Protein AF-A0A1Q9UZP5-F1 (afdb_monomer)

Radius of gyration: 31.63 Å; Cα contacts (8 Å, |Δi|>4): 397; chains: 1; bounding box: 60×49×103 Å

pLDDT: mean 82.29, std 17.16, range [31.02, 98.25]

Foldseek 3Di:
DDDPPDPPPPLFQDVLLLVLLVVCVVVLQVLLLVLLVQLCVVFVVCVVVDDSNRSSVLCSVVLNQLSVLLRGLHLDDLVSLLVSLLVCLVVVPDLVSVLVSLVSNLVSSLVSSVVSLPDDPVSVVSVVVSVVSSVVNSVNSSVSSNVSNVVNVVVVVVVLVVLLQLLVCCLQQVDNPDPDDVVSSCVSLVHDQWAKKKKKKWFQDDPDSPVVQVVVCVVCVVVVKHKHWDGDPGIIMMMTGADPVRDPVNVLVVCLVRDDWFMFMFDIDTGSSCNNVSSVRRVVQRVPAPTVRRGDDPDDDDDDDDD

Structure (mmCIF, N/CA/C/O backbone):
data_AF-A0A1Q9UZP5-F1
#
_entry.id   AF-A0A1Q9UZP5-F1
#
loop_
_atom_site.group_PDB
_atom_site.id
_atom_site.type_symbol
_atom_site.label_atom_id
_atom_site.label_alt_id
_atom_site.label_comp_id
_atom_site.label_asym_id
_atom_site.label_entity_id
_atom_site.label_seq_id
_atom_site.pdbx_PDB_ins_code
_atom_site.Cartn_x
_atom_site.Cartn_y
_atom_site.Cartn_z
_atom_site.occupancy
_atom_site.B_iso_or_equiv
_atom_site.auth_seq_id
_atom_site.auth_comp_id
_atom_site.auth_asym_id
_atom_site.auth_atom_id
_atom_site.pdbx_PDB_model_num
ATOM 1 N N . MET A 1 1 ? -17.561 32.773 58.945 1.00 41.97 1 MET A N 1
ATOM 2 C CA . MET A 1 1 ? -18.271 32.192 57.787 1.00 41.97 1 MET A CA 1
ATOM 3 C C . MET A 1 1 ? -17.357 32.300 56.589 1.00 41.97 1 MET A C 1
ATOM 5 O O . MET A 1 1 ? -17.021 33.419 56.242 1.00 41.97 1 MET A O 1
ATOM 9 N N . SER A 1 2 ? -16.892 31.154 56.093 1.00 36.41 2 SER A N 1
ATOM 10 C CA . SER A 1 2 ? -16.523 30.863 54.698 1.00 36.41 2 SER A CA 1
ATOM 11 C C . SER A 1 2 ? -15.815 29.510 54.712 1.00 36.41 2 SER A C 1
ATOM 13 O O . SER A 1 2 ? -14.613 29.422 54.941 1.00 36.41 2 SER A O 1
ATOM 15 N N . GLN A 1 3 ? -16.608 28.443 54.582 1.00 36.53 3 GLN A N 1
ATOM 16 C CA . GLN A 1 3 ? -16.101 27.115 54.258 1.00 36.53 3 GLN A CA 1
ATOM 17 C C . GLN A 1 3 ? -15.690 27.144 52.786 1.00 36.53 3 GLN A C 1
ATOM 19 O O . GLN A 1 3 ? -16.539 27.242 51.904 1.00 36.53 3 GLN A O 1
ATOM 24 N N . GLN A 1 4 ? -14.386 27.089 52.532 1.00 34.62 4 GLN A N 1
ATOM 25 C CA . GLN A 1 4 ? -13.851 26.744 51.224 1.00 34.62 4 GLN A CA 1
ATOM 26 C C . GLN A 1 4 ? -13.836 25.212 51.160 1.00 34.62 4 GLN A C 1
ATOM 28 O O . GLN A 1 4 ? -12.883 24.568 51.594 1.00 34.62 4 GLN A O 1
ATOM 33 N N . THR A 1 5 ? -14.939 24.617 50.712 1.00 38.00 5 THR A N 1
ATOM 34 C CA . THR A 1 5 ? -15.012 23.179 50.447 1.00 38.00 5 THR A CA 1
ATOM 35 C C . THR A 1 5 ? -14.073 22.877 49.286 1.00 38.00 5 THR A C 1
ATOM 37 O O . THR A 1 5 ? -14.264 23.371 48.175 1.00 38.00 5 THR A O 1
ATOM 40 N N . ALA A 1 6 ? -13.019 22.115 49.567 1.00 38.69 6 ALA A N 1
ATOM 41 C CA . ALA A 1 6 ? -12.107 21.591 48.569 1.00 38.69 6 ALA A CA 1
ATOM 42 C C . ALA A 1 6 ? -12.901 20.744 47.567 1.00 38.69 6 ALA A C 1
ATOM 44 O O . ALA A 1 6 ? -13.398 19.671 47.898 1.00 38.69 6 ALA A O 1
ATOM 45 N N . MET A 1 7 ? -13.033 21.245 46.342 1.00 34.94 7 MET A N 1
ATOM 46 C CA . MET A 1 7 ? -13.520 20.472 45.210 1.00 34.94 7 MET A CA 1
ATOM 47 C C . MET A 1 7 ? -12.329 19.656 44.702 1.00 34.94 7 MET A C 1
ATOM 49 O O . MET A 1 7 ? -11.590 20.081 43.817 1.00 34.94 7 MET A O 1
ATOM 53 N N . THR A 1 8 ? -12.071 18.525 45.355 1.00 34.09 8 THR A N 1
ATOM 54 C CA . THR A 1 8 ? -11.171 17.494 44.840 1.00 34.09 8 THR A CA 1
ATOM 55 C C . THR A 1 8 ? -11.784 16.956 43.556 1.00 34.09 8 THR A C 1
ATOM 57 O O . THR A 1 8 ? -12.739 16.187 43.594 1.00 34.09 8 THR A O 1
ATOM 60 N N . THR A 1 9 ? -11.273 17.403 42.412 1.00 39.34 9 THR A N 1
ATOM 61 C CA . THR A 1 9 ? -11.478 16.747 41.121 1.00 39.34 9 THR A CA 1
ATOM 62 C C . THR A 1 9 ? -11.028 15.294 41.248 1.00 39.34 9 THR A C 1
ATOM 64 O O . THR A 1 9 ? -9.832 15.027 41.344 1.00 39.34 9 THR A O 1
ATOM 67 N N . GLU A 1 10 ? -11.979 14.361 41.287 1.00 44.62 10 GLU A N 1
ATOM 68 C CA . GLU A 1 10 ? -11.722 12.946 41.026 1.00 44.62 10 GLU A CA 1
ATOM 69 C C . GLU A 1 10 ? -11.271 12.821 39.567 1.00 44.62 10 GLU A C 1
ATOM 71 O O . GLU A 1 10 ? -12.067 12.884 38.636 1.00 44.62 10 GLU A O 1
ATOM 76 N N . THR A 1 11 ? -9.963 12.711 39.354 1.00 55.50 11 THR A N 1
ATOM 77 C CA . THR A 1 11 ? -9.331 12.662 38.024 1.00 55.50 11 THR A CA 1
ATOM 78 C C . THR A 1 11 ? -9.420 11.275 37.357 1.00 55.50 11 THR A C 1
ATOM 80 O O . THR A 1 11 ? -8.731 11.020 36.370 1.00 55.50 11 THR A O 1
ATOM 83 N N . GLY A 1 12 ? -10.228 10.356 37.893 1.00 67.19 12 GLY A N 1
ATOM 84 C CA . GLY A 1 12 ? -10.350 8.970 37.430 1.00 67.19 12 GLY A CA 1
ATOM 85 C C . GLY A 1 12 ? -11.652 8.699 36.675 1.00 67.19 12 GLY A C 1
ATOM 86 O O . GLY A 1 12 ? -12.656 9.374 36.890 1.00 67.19 12 GLY A O 1
ATOM 87 N N . THR A 1 13 ? -11.642 7.695 35.795 1.00 80.62 13 THR A N 1
ATOM 88 C CA . THR A 1 13 ? -12.873 7.149 35.206 1.00 80.62 13 THR A CA 1
ATOM 89 C C . THR A 1 13 ? -13.768 6.596 36.317 1.00 80.62 13 THR A C 1
ATOM 91 O O . THR A 1 13 ? -13.282 5.902 37.210 1.00 80.62 13 THR A O 1
ATOM 94 N N . ASP A 1 14 ? -15.071 6.892 36.270 1.00 85.94 14 ASP A N 1
ATOM 95 C CA . ASP A 1 14 ? -16.050 6.384 37.241 1.00 85.94 14 ASP A CA 1
ATOM 96 C C . ASP A 1 14 ? -15.964 4.851 37.345 1.00 85.94 14 ASP A C 1
ATOM 98 O O . ASP A 1 14 ? -15.942 4.151 36.327 1.00 85.94 14 ASP A O 1
ATOM 102 N N . ALA A 1 15 ? -15.941 4.322 38.571 1.00 87.75 15 ALA A N 1
ATOM 103 C CA . ALA A 1 15 ? -15.774 2.892 38.837 1.00 87.75 15 ALA A CA 1
ATOM 104 C C . ALA A 1 15 ? -16.800 2.007 38.104 1.00 87.75 15 ALA A C 1
ATOM 106 O O . ALA A 1 15 ? -16.506 0.864 37.764 1.00 87.75 15 ALA A O 1
ATOM 107 N N . ARG A 1 16 ? -17.995 2.531 37.811 1.00 87.06 16 ARG A N 1
ATOM 108 C CA . ARG A 1 16 ? -19.045 1.804 37.081 1.00 87.06 16 ARG A CA 1
ATOM 109 C C . ARG A 1 16 ? -18.730 1.699 35.590 1.00 87.06 16 ARG A C 1
ATOM 111 O O . ARG A 1 16 ? -19.009 0.671 34.983 1.00 87.06 16 ARG A O 1
ATOM 118 N N . VAL A 1 17 ? -18.098 2.723 35.013 1.00 87.88 17 VAL A N 1
ATOM 119 C CA . VAL A 1 17 ? -17.592 2.688 33.630 1.00 87.88 17 VAL A CA 1
ATOM 120 C C . VAL A 1 17 ? -16.393 1.742 33.530 1.00 87.88 17 VAL A C 1
ATOM 122 O O . VAL A 1 17 ? -16.291 0.991 32.561 1.00 87.88 17 VAL A O 1
ATOM 125 N N . VAL A 1 18 ? -15.524 1.721 34.548 1.00 91.19 18 VAL A N 1
ATOM 126 C CA . VAL A 1 18 ? -14.428 0.742 34.646 1.00 91.19 18 VAL A CA 1
ATOM 127 C C . VAL A 1 18 ? -14.980 -0.684 34.678 1.00 91.19 18 VAL A C 1
ATOM 129 O O . VAL A 1 18 ? -14.600 -1.486 33.830 1.00 91.19 18 VAL A O 1
ATOM 132 N N . ALA A 1 19 ? -15.947 -0.969 35.555 1.00 91.81 19 ALA A N 1
ATOM 133 C CA . ALA A 1 19 ? -16.583 -2.284 35.645 1.00 91.81 19 ALA A CA 1
ATOM 134 C C . ALA A 1 19 ? -17.262 -2.708 34.328 1.00 91.81 19 ALA A C 1
ATOM 136 O O . ALA A 1 19 ? -17.187 -3.870 33.933 1.00 91.81 19 ALA A O 1
ATOM 137 N N . ALA A 1 20 ? -17.885 -1.769 33.603 1.00 92.25 20 ALA A N 1
ATOM 138 C CA . ALA A 1 20 ? -18.447 -2.044 32.281 1.00 92.25 20 ALA A CA 1
ATOM 139 C C . ALA A 1 20 ? -17.363 -2.420 31.254 1.00 92.25 20 ALA A C 1
ATOM 141 O O . ALA A 1 20 ? -17.565 -3.333 30.454 1.00 92.25 20 ALA A O 1
ATOM 142 N N . CYS A 1 21 ? -16.206 -1.752 31.279 1.00 93.19 21 CYS A N 1
ATOM 143 C CA . CYS A 1 21 ? -15.075 -2.095 30.416 1.00 93.19 21 CYS A CA 1
ATOM 144 C C . CYS A 1 21 ? -14.477 -3.463 30.771 1.00 93.19 21 CYS A C 1
ATOM 146 O O . CYS A 1 21 ? -14.179 -4.240 29.867 1.00 93.19 21 CYS A O 1
ATOM 148 N N . GLU A 1 22 ? -14.327 -3.768 32.061 1.00 95.50 22 GLU A N 1
ATOM 149 C CA . GLU A 1 22 ? -13.845 -5.066 32.552 1.00 95.50 22 GLU A CA 1
ATOM 150 C C . GLU A 1 22 ? -14.780 -6.202 32.128 1.00 95.50 22 GLU A C 1
ATOM 152 O O . GLU A 1 22 ? -14.322 -7.177 31.539 1.00 95.50 22 GLU A O 1
ATOM 157 N N . ALA A 1 23 ? -16.097 -6.023 32.265 1.00 95.50 23 ALA A N 1
ATOM 158 C CA . ALA A 1 23 ? -17.078 -7.001 31.797 1.00 95.50 23 ALA A CA 1
ATOM 159 C C . ALA A 1 23 ? -16.992 -7.265 30.279 1.00 95.50 23 ALA A C 1
ATOM 161 O O . ALA A 1 23 ? -17.265 -8.374 29.823 1.00 95.50 23 ALA A O 1
ATOM 162 N N . LEU A 1 24 ? -16.614 -6.265 29.473 1.00 95.88 24 LEU A N 1
ATOM 163 C CA . LEU A 1 24 ? -16.377 -6.450 28.035 1.00 95.88 24 LEU A CA 1
ATOM 164 C C . LEU A 1 24 ? -15.035 -7.099 27.711 1.00 95.88 24 LEU A C 1
ATOM 166 O O . LEU A 1 24 ? -14.925 -7.773 26.688 1.00 95.88 24 LEU A O 1
ATOM 170 N N . LEU A 1 25 ? -14.023 -6.895 28.551 1.00 96.69 25 LEU A N 1
ATOM 171 C CA . LEU A 1 25 ? -12.753 -7.608 28.444 1.00 96.69 25 LEU A CA 1
ATOM 172 C C . LEU A 1 25 ? -12.923 -9.092 28.797 1.00 96.69 25 LEU A C 1
ATOM 174 O O . LEU A 1 25 ? -12.317 -9.932 28.133 1.00 96.69 25 LEU A O 1
ATOM 178 N N . ASP A 1 26 ? -13.780 -9.414 29.766 1.00 97.44 26 ASP A N 1
ATOM 179 C CA . ASP A 1 26 ? -14.108 -10.796 30.136 1.00 97.44 26 ASP A CA 1
ATOM 180 C C . ASP A 1 26 ? -14.900 -11.525 29.033 1.00 97.44 26 ASP A C 1
ATOM 182 O O . ASP A 1 26 ? -14.725 -12.724 28.826 1.00 97.44 26 ASP A O 1
ATOM 186 N N . ASP A 1 27 ? -15.723 -10.797 28.271 1.00 96.75 27 ASP A N 1
ATOM 187 C CA . ASP A 1 27 ? -16.551 -11.313 27.167 1.00 96.75 27 ASP A CA 1
ATOM 188 C C . ASP A 1 27 ? -15.986 -10.957 25.771 1.00 96.75 27 ASP A C 1
ATOM 190 O O . ASP A 1 27 ? -16.699 -10.791 24.772 1.00 96.75 27 ASP A O 1
ATOM 194 N N . LEU A 1 28 ? -14.661 -10.802 25.689 1.00 97.00 28 LEU A N 1
ATOM 195 C CA . LEU A 1 28 ? -13.978 -10.278 24.506 1.00 97.00 28 LEU A CA 1
ATOM 196 C C . LEU A 1 28 ? -14.139 -11.165 23.263 1.00 97.00 28 LEU A C 1
ATOM 198 O O . LEU A 1 28 ? -14.185 -10.652 22.141 1.00 97.00 28 LEU A O 1
ATOM 202 N N . ASP A 1 29 ? -14.217 -12.485 23.439 1.00 97.06 29 ASP A N 1
ATOM 203 C CA . ASP A 1 29 ? -14.392 -13.436 22.336 1.00 97.06 29 ASP A CA 1
ATOM 204 C C . ASP A 1 29 ? -15.710 -13.195 21.604 1.00 97.06 29 ASP A C 1
ATOM 206 O O . ASP A 1 29 ? -15.720 -13.032 20.381 1.00 97.06 29 ASP A O 1
ATOM 210 N N . ARG A 1 30 ? -16.816 -13.093 22.351 1.00 96.69 30 ARG A N 1
ATOM 211 C CA . ARG A 1 30 ? -18.124 -12.786 21.774 1.00 96.69 30 ARG A CA 1
ATOM 212 C C . ARG A 1 30 ? -18.122 -11.396 21.147 1.00 96.69 30 ARG A C 1
ATOM 214 O O . ARG A 1 30 ? -18.543 -11.248 20.002 1.00 96.69 30 ARG A O 1
ATOM 221 N N . LEU A 1 31 ? -17.611 -10.392 21.865 1.00 97.00 31 LEU A N 1
ATOM 222 C CA . LEU A 1 31 ? -17.579 -9.007 21.392 1.00 97.00 31 LEU A CA 1
ATOM 223 C C . LEU A 1 31 ? -16.842 -8.875 20.053 1.00 97.00 31 LEU A C 1
ATOM 225 O O . LEU A 1 31 ? -17.366 -8.298 19.101 1.00 97.00 31 LEU A O 1
ATOM 229 N N . THR A 1 32 ? -15.629 -9.418 19.963 1.00 97.69 32 THR A N 1
ATOM 230 C CA . THR A 1 32 ? -14.810 -9.326 18.746 1.00 97.69 32 THR A CA 1
ATOM 231 C C . THR A 1 32 ? -15.407 -10.110 17.584 1.00 97.69 32 THR A C 1
ATOM 233 O O . THR A 1 32 ? -15.331 -9.643 16.447 1.00 97.69 32 THR A O 1
ATOM 236 N N . LEU A 1 33 ? -16.052 -11.247 17.846 1.00 97.88 33 LEU A N 1
ATOM 237 C CA . LEU A 1 33 ? -16.751 -12.013 16.819 1.00 97.88 33 LEU A CA 1
ATOM 238 C C . LEU A 1 33 ? -17.973 -11.262 16.272 1.00 97.88 33 LEU A C 1
ATOM 240 O O . LEU A 1 33 ? -18.149 -11.181 15.056 1.00 97.88 33 LEU A O 1
ATOM 244 N N . ASP A 1 34 ? -18.778 -10.657 17.145 1.00 96.69 34 ASP A N 1
ATOM 245 C CA . ASP A 1 34 ? -19.938 -9.854 16.744 1.00 96.69 34 ASP A CA 1
ATOM 246 C C . ASP A 1 34 ? -19.507 -8.607 15.954 1.00 96.69 34 ASP A C 1
ATOM 248 O O . ASP A 1 34 ? -20.094 -8.279 14.922 1.00 96.69 34 ASP A O 1
ATOM 252 N N . MET A 1 35 ? -18.435 -7.937 16.388 1.00 96.88 35 MET A N 1
ATOM 253 C CA . MET A 1 35 ? -17.843 -6.814 15.654 1.00 96.88 35 MET A CA 1
ATOM 254 C C . MET A 1 35 ? -17.314 -7.237 14.279 1.00 96.88 35 MET A C 1
ATOM 256 O O . MET A 1 35 ? -17.500 -6.513 13.303 1.00 96.88 35 MET A O 1
ATOM 260 N N . ALA A 1 36 ? -16.663 -8.399 14.181 1.00 96.88 36 ALA A N 1
ATOM 261 C CA . ALA A 1 36 ? -16.147 -8.915 12.918 1.00 96.88 36 ALA A CA 1
ATOM 262 C C . ALA A 1 36 ? -17.270 -9.218 11.917 1.00 96.88 36 ALA A C 1
ATOM 264 O O . ALA A 1 36 ? -17.153 -8.851 10.747 1.00 96.88 36 ALA A O 1
ATOM 265 N N . ARG A 1 37 ? -18.371 -9.826 12.375 1.00 96.19 37 ARG A N 1
ATOM 266 C CA . ARG A 1 37 ? -19.559 -10.073 11.544 1.00 96.19 37 ARG A CA 1
ATOM 267 C C . ARG A 1 37 ? -20.137 -8.776 10.998 1.00 96.19 37 ARG A C 1
ATOM 269 O O . ARG A 1 37 ? -20.265 -8.652 9.785 1.00 96.19 37 ARG A O 1
ATOM 276 N N . GLN A 1 38 ? -20.354 -7.788 11.866 1.00 95.00 38 GLN A N 1
ATOM 277 C CA . GLN A 1 38 ? -20.852 -6.473 11.458 1.00 95.00 38 GLN A CA 1
ATOM 278 C C . GLN A 1 38 ? -19.940 -5.822 10.407 1.00 95.00 38 GLN A C 1
ATOM 280 O O . GLN A 1 38 ? -20.407 -5.350 9.376 1.00 95.00 38 GLN A O 1
ATOM 285 N N . ILE A 1 39 ? -18.620 -5.845 10.621 1.00 95.00 39 ILE A N 1
ATOM 286 C CA . ILE A 1 39 ? -17.664 -5.292 9.651 1.00 95.00 39 ILE A CA 1
ATOM 287 C C . ILE A 1 39 ? -17.749 -6.024 8.301 1.00 95.00 39 ILE A C 1
ATOM 289 O O . ILE A 1 39 ? -17.669 -5.375 7.265 1.00 95.00 39 ILE A O 1
ATOM 293 N N . ARG A 1 40 ? -17.913 -7.354 8.272 1.00 95.19 40 ARG A N 1
ATOM 294 C CA . ARG A 1 40 ? -18.045 -8.129 7.017 1.00 95.19 40 ARG A CA 1
ATOM 295 C C . ARG A 1 40 ? -19.399 -7.941 6.329 1.00 95.19 40 ARG A C 1
ATOM 297 O O . ARG A 1 40 ? -19.514 -8.146 5.115 1.00 95.19 40 ARG A O 1
ATOM 304 N N . GLU A 1 41 ? -20.435 -7.607 7.084 1.00 93.62 41 GLU A N 1
ATOM 305 C CA . GLU A 1 41 ? -21.738 -7.225 6.542 1.00 93.62 41 GLU A CA 1
ATOM 306 C C . GLU A 1 41 ? -21.641 -5.869 5.838 1.00 93.62 41 GLU A C 1
ATOM 308 O O . GLU A 1 41 ? -22.027 -5.773 4.671 1.00 93.62 41 GLU A O 1
ATOM 313 N N . ASP A 1 42 ? -21.017 -4.887 6.488 1.00 91.44 42 ASP A N 1
ATOM 314 C CA . ASP A 1 42 ? -20.910 -3.515 5.983 1.00 91.44 42 ASP A CA 1
ATOM 315 C C . ASP A 1 42 ? -19.826 -3.346 4.898 1.00 91.44 42 ASP A C 1
ATOM 317 O O . ASP A 1 42 ? -19.973 -2.523 3.995 1.00 91.44 42 ASP A O 1
ATOM 321 N N . GLU A 1 43 ? -18.756 -4.150 4.929 1.00 90.81 43 GLU A N 1
ATOM 322 C CA . GLU A 1 43 ? -17.613 -4.046 4.014 1.00 90.81 43 GLU A CA 1
ATOM 323 C C . GLU A 1 43 ? -17.361 -5.363 3.260 1.00 90.81 43 GLU A C 1
ATOM 325 O O . GLU A 1 43 ? -16.760 -6.315 3.777 1.00 90.81 43 GLU A O 1
ATOM 330 N N . SER A 1 44 ? -17.779 -5.409 1.989 1.00 88.06 44 SER A N 1
ATOM 331 C CA . SER A 1 44 ? -17.680 -6.610 1.149 1.00 88.06 44 SER A CA 1
ATOM 332 C C . SER A 1 44 ? -16.245 -7.096 0.958 1.00 88.06 44 SER A C 1
ATOM 334 O O . SER A 1 44 ? -16.033 -8.303 0.861 1.00 88.06 44 SER A O 1
ATOM 336 N N . TYR A 1 45 ? -15.254 -6.196 0.979 1.00 91.94 45 TYR A N 1
ATOM 337 C CA . TYR A 1 45 ? -13.844 -6.579 0.883 1.00 91.94 45 TYR A CA 1
ATOM 338 C C . TYR A 1 45 ? -13.454 -7.585 1.976 1.00 91.94 45 TYR A C 1
ATOM 340 O O . TYR A 1 45 ? -12.825 -8.606 1.702 1.00 91.94 45 TYR A O 1
ATOM 348 N N . TYR A 1 46 ? -13.859 -7.343 3.228 1.00 89.38 46 TYR A N 1
ATOM 349 C CA . TYR A 1 46 ? -13.534 -8.247 4.334 1.00 89.38 46 TYR A CA 1
ATOM 350 C C . TYR A 1 46 ? -14.314 -9.559 4.278 1.00 89.38 46 TYR A C 1
ATOM 352 O O . TYR A 1 46 ? -13.834 -10.564 4.801 1.00 89.38 46 TYR A O 1
ATOM 360 N N . ARG A 1 47 ? -15.481 -9.580 3.625 1.00 89.31 47 ARG A N 1
ATOM 361 C CA . ARG A 1 47 ? -16.268 -10.802 3.429 1.00 89.31 47 ARG A CA 1
ATOM 362 C C . ARG A 1 47 ? -15.518 -11.837 2.598 1.00 89.31 47 ARG A C 1
ATOM 364 O O . ARG A 1 47 ? -15.569 -13.018 2.939 1.00 89.31 47 ARG A O 1
ATOM 371 N N . GLU A 1 48 ? -14.834 -11.378 1.553 1.00 88.75 48 GLU A N 1
ATOM 372 C CA . GLU A 1 48 ? -14.045 -12.202 0.631 1.00 88.75 48 GLU A CA 1
ATOM 373 C C . GLU A 1 48 ? -12.628 -12.470 1.156 1.00 88.75 48 GLU A C 1
ATOM 375 O O . GLU A 1 48 ? -12.068 -13.538 0.920 1.00 88.75 48 GLU A O 1
ATOM 380 N N . TYR A 1 49 ? -12.054 -11.512 1.888 1.00 89.31 49 TYR A N 1
ATOM 381 C CA . TYR A 1 49 ? -10.659 -11.559 2.320 1.00 89.31 49 TYR A CA 1
ATOM 382 C C . TYR A 1 49 ? -10.421 -12.370 3.606 1.00 89.31 49 TYR A C 1
ATOM 384 O O . TYR A 1 49 ? -9.347 -12.948 3.776 1.00 89.31 49 TYR A O 1
ATOM 392 N N . MET A 1 50 ? -11.383 -12.398 4.537 1.00 93.00 50 MET A N 1
ATOM 393 C CA . MET A 1 50 ? -11.228 -13.032 5.853 1.00 93.00 50 MET A CA 1
ATOM 394 C C . MET A 1 50 ? -12.511 -13.729 6.319 1.00 93.00 50 MET A C 1
ATOM 396 O O . MET A 1 50 ? -13.627 -13.270 6.074 1.00 93.00 50 MET A O 1
ATOM 400 N N . THR A 1 51 ? -12.347 -14.824 7.061 1.00 96.12 51 THR A N 1
ATOM 401 C CA . THR A 1 51 ? -13.428 -15.419 7.866 1.00 96.12 51 THR A CA 1
ATOM 402 C C . THR A 1 51 ? -13.766 -14.535 9.073 1.00 96.12 51 THR A C 1
ATOM 404 O O . THR A 1 51 ? -12.948 -13.708 9.485 1.00 96.12 51 THR A O 1
ATOM 407 N N . ASP A 1 52 ? -14.943 -14.741 9.680 1.00 96.38 52 ASP A N 1
ATOM 408 C CA . ASP A 1 52 ? -15.339 -14.060 10.927 1.00 96.38 52 ASP A CA 1
ATOM 409 C C . ASP A 1 52 ? -14.254 -14.175 12.001 1.00 96.38 52 ASP A C 1
ATOM 411 O O . ASP A 1 52 ? -13.839 -13.171 12.575 1.00 96.38 52 ASP A O 1
ATOM 415 N N . GLN A 1 53 ? -13.747 -15.392 12.223 1.00 97.19 53 GLN A N 1
ATOM 416 C CA . GLN A 1 53 ? -12.758 -15.661 13.263 1.00 97.19 53 GLN A CA 1
ATOM 417 C C . GLN A 1 53 ? -11.425 -14.958 12.983 1.00 97.19 53 GLN A C 1
ATOM 419 O O . GLN A 1 53 ? -10.864 -14.322 13.870 1.00 97.19 53 GLN A O 1
ATOM 424 N N . GLN A 1 54 ? -10.940 -15.004 11.738 1.00 96.31 54 GLN A N 1
ATOM 425 C CA . GLN A 1 54 ? -9.695 -14.324 11.361 1.00 96.31 54 GLN A CA 1
ATOM 426 C C . GLN A 1 54 ? -9.789 -12.808 11.552 1.00 96.31 54 GLN A C 1
ATOM 428 O O . GLN A 1 54 ? -8.825 -12.174 11.989 1.00 96.31 54 GLN A O 1
ATOM 433 N N . LEU A 1 55 ? -10.939 -12.213 11.223 1.00 95.56 55 LEU A N 1
ATOM 434 C CA . LEU A 1 55 ? -11.144 -10.789 11.440 1.00 95.56 55 LEU A CA 1
ATOM 435 C C . LEU A 1 55 ? -11.285 -10.469 12.934 1.00 95.56 55 LEU A C 1
ATOM 437 O O . LEU A 1 55 ? -10.672 -9.501 13.381 1.00 95.56 55 LEU A O 1
ATOM 441 N N . ALA A 1 56 ? -12.000 -11.295 13.705 1.00 97.12 56 ALA A N 1
ATOM 442 C CA . ALA A 1 56 ? -12.126 -11.162 15.157 1.00 97.12 56 ALA A CA 1
ATOM 443 C C . ALA A 1 56 ? -10.748 -11.164 15.840 1.00 97.12 56 ALA A C 1
ATOM 445 O O . ALA A 1 56 ? -10.405 -10.223 16.559 1.00 97.12 56 ALA A O 1
ATOM 446 N N . ASP A 1 57 ? -9.902 -12.145 15.518 1.00 96.12 57 ASP A N 1
ATOM 447 C CA . ASP A 1 57 ? -8.532 -12.241 16.031 1.00 96.12 57 ASP A CA 1
ATOM 448 C C . ASP A 1 57 ? -7.685 -11.028 15.619 1.00 96.12 57 ASP A C 1
ATOM 450 O O . ASP A 1 57 ? -6.871 -10.523 16.397 1.00 96.12 57 ASP A O 1
ATOM 454 N N . SER A 1 58 ? -7.911 -10.507 14.410 1.00 94.31 58 SER A N 1
ATOM 455 C CA . SER A 1 58 ? -7.212 -9.328 13.903 1.00 94.31 58 SER A CA 1
ATOM 456 C C . SER A 1 58 ? -7.622 -8.026 14.602 1.00 94.31 58 SER A C 1
ATOM 458 O O . SER A 1 58 ? -6.775 -7.139 14.739 1.00 94.31 58 SER A O 1
ATOM 460 N N . ILE A 1 59 ? -8.888 -7.860 15.003 1.00 94.62 59 ILE A N 1
ATOM 461 C CA . ILE A 1 59 ? -9.370 -6.631 15.659 1.00 94.62 59 ILE A CA 1
ATOM 462 C C . ILE A 1 59 ? -9.231 -6.683 17.180 1.00 94.62 59 ILE A C 1
ATOM 464 O O . ILE A 1 59 ? -9.110 -5.627 17.802 1.00 94.62 59 ILE A O 1
ATOM 468 N N . ARG A 1 60 ? -9.176 -7.882 17.773 1.00 96.38 60 ARG A N 1
ATOM 469 C CA . ARG A 1 60 ? -9.078 -8.112 19.220 1.00 96.38 60 ARG A CA 1
ATOM 470 C C . ARG A 1 60 ? -8.055 -7.213 19.926 1.00 96.38 60 ARG A C 1
ATOM 472 O O . ARG A 1 60 ? -8.437 -6.570 20.902 1.00 96.38 60 ARG A O 1
ATOM 479 N N . PRO A 1 61 ? -6.802 -7.058 19.450 1.00 94.69 61 PRO A N 1
ATOM 480 C CA . PRO A 1 61 ? -5.846 -6.175 20.115 1.00 94.69 61 PRO A CA 1
ATOM 481 C C . PRO A 1 61 ? -6.282 -4.702 20.141 1.00 94.69 61 PRO A C 1
ATOM 483 O O . PRO A 1 61 ? -5.963 -3.988 21.088 1.00 94.69 61 PRO A O 1
ATOM 486 N N . ASN A 1 62 ? -6.983 -4.231 19.102 1.00 92.38 62 ASN A N 1
ATOM 487 C CA . ASN A 1 62 ? -7.476 -2.853 19.039 1.00 92.38 62 ASN A CA 1
ATOM 488 C C . ASN A 1 62 ? -8.646 -2.645 20.009 1.00 92.38 62 ASN A C 1
ATOM 490 O O . ASN A 1 62 ? -8.706 -1.604 20.654 1.00 92.38 62 ASN A O 1
ATOM 494 N N . VAL A 1 63 ? -9.527 -3.643 20.157 1.00 94.12 63 VAL A N 1
ATOM 495 C CA . VAL A 1 63 ? -10.632 -3.607 21.130 1.00 94.12 63 VAL A CA 1
ATOM 496 C C . VAL A 1 63 ? -10.094 -3.564 22.561 1.00 94.12 63 VAL A C 1
ATOM 498 O O . VAL A 1 63 ? -10.486 -2.683 23.322 1.00 94.12 63 VAL A O 1
ATOM 501 N N . ILE A 1 64 ? -9.126 -4.430 22.894 1.00 93.81 64 ILE A N 1
ATOM 502 C CA . ILE A 1 64 ? -8.436 -4.410 24.198 1.00 93.81 64 ILE A CA 1
ATOM 503 C C . ILE A 1 64 ? -7.841 -3.025 24.462 1.00 93.81 64 ILE A C 1
ATOM 505 O O . ILE A 1 64 ? -8.091 -2.433 25.508 1.00 93.81 64 ILE A O 1
ATOM 509 N N . SER A 1 65 ? -7.083 -2.490 23.498 1.00 90.31 65 SER A N 1
ATOM 510 C CA . SER A 1 65 ? -6.453 -1.177 23.642 1.00 90.31 65 SER A CA 1
ATOM 511 C C . SER A 1 65 ? -7.482 -0.060 23.836 1.00 90.31 65 SER A C 1
ATOM 513 O O . SER A 1 65 ? -7.241 0.837 24.636 1.00 90.31 65 SER A O 1
ATOM 515 N N . GLY A 1 66 ? -8.616 -0.106 23.130 1.00 88.44 66 GLY A N 1
ATOM 516 C CA . GLY A 1 66 ? -9.693 0.873 23.275 1.00 88.44 66 GLY A CA 1
ATOM 517 C C . GLY A 1 66 ? -10.316 0.854 24.671 1.00 88.44 66 GLY A C 1
ATOM 518 O O . GLY A 1 66 ? -10.425 1.903 25.299 1.00 88.44 66 GLY A O 1
ATOM 519 N N . LEU A 1 67 ? -10.658 -0.333 25.182 1.00 90.94 67 LEU A N 1
ATOM 520 C CA . LEU A 1 67 ? -11.231 -0.503 26.524 1.00 90.94 67 LEU A CA 1
ATOM 521 C C . LEU A 1 67 ? -10.243 -0.095 27.628 1.00 90.94 67 LEU A C 1
ATOM 523 O O . LEU A 1 67 ? -10.616 0.604 28.567 1.00 90.94 67 LEU A O 1
ATOM 527 N N . GLN A 1 68 ? -8.963 -0.446 27.488 1.00 89.88 68 GLN A N 1
ATOM 528 C CA . GLN A 1 68 ? -7.919 -0.049 28.440 1.00 89.88 68 GLN A CA 1
ATOM 529 C C . GLN A 1 68 ? -7.722 1.471 28.503 1.00 89.88 68 GLN A C 1
ATOM 531 O O . GLN A 1 68 ? -7.536 2.008 29.592 1.00 89.88 68 GLN A O 1
ATOM 536 N N . ASN A 1 69 ? -7.818 2.176 27.372 1.00 85.81 69 ASN A N 1
ATOM 537 C CA . ASN A 1 69 ? -7.719 3.639 27.348 1.00 85.81 69 ASN A CA 1
ATOM 538 C C . ASN A 1 69 ? -8.875 4.310 28.109 1.00 85.81 69 ASN A C 1
ATOM 540 O O . ASN A 1 69 ? -8.667 5.342 28.744 1.00 85.81 69 ASN A O 1
ATOM 544 N N . VAL A 1 70 ? -10.076 3.716 28.086 1.00 85.19 70 VAL A N 1
ATOM 545 C CA . VAL A 1 70 ? -11.213 4.188 28.895 1.00 85.19 70 VAL A CA 1
ATOM 546 C C . VAL A 1 70 ? -10.945 3.967 30.380 1.00 85.19 70 VAL A C 1
ATOM 548 O O . VAL A 1 70 ? -11.113 4.893 31.170 1.00 85.19 70 VAL A O 1
ATOM 551 N N . ILE A 1 71 ? -10.487 2.772 30.763 1.00 88.81 71 ILE A N 1
ATOM 552 C CA . ILE A 1 71 ? -10.176 2.438 32.162 1.00 88.81 71 ILE A CA 1
ATOM 553 C C . ILE A 1 71 ? -9.114 3.390 32.730 1.00 88.81 71 ILE A C 1
ATOM 555 O O . ILE A 1 71 ? -9.248 3.875 33.849 1.00 88.81 71 ILE A O 1
ATOM 559 N N . GLN A 1 72 ? -8.075 3.683 31.947 1.00 84.62 72 GLN A N 1
ATOM 560 C CA . GLN A 1 72 ? -6.944 4.517 32.364 1.00 84.62 72 GLN A CA 1
ATOM 561 C C . GLN A 1 72 ? -7.219 6.024 32.272 1.00 84.62 72 GLN A C 1
ATOM 563 O O . GLN A 1 72 ? -6.432 6.810 32.790 1.00 84.62 72 GLN A O 1
ATOM 568 N N . ASN A 1 73 ? -8.313 6.430 31.620 1.00 80.31 73 ASN A N 1
ATOM 569 C CA . ASN A 1 73 ? -8.643 7.827 31.330 1.00 80.31 73 ASN A CA 1
ATOM 570 C C . ASN A 1 73 ? -7.519 8.604 30.611 1.00 80.31 73 ASN A C 1
ATOM 572 O O . ASN A 1 73 ? -7.398 9.821 30.757 1.00 80.31 73 ASN A O 1
ATOM 576 N N . GLU A 1 74 ? -6.680 7.915 29.835 1.00 73.94 74 GLU A N 1
ATOM 577 C CA . GLU A 1 74 ? -5.521 8.505 29.167 1.00 73.94 74 GLU A CA 1
ATOM 578 C C . GLU A 1 74 ? -5.390 7.955 27.736 1.00 73.94 74 GLU A C 1
ATOM 580 O O . GLU A 1 74 ? -5.538 6.747 27.513 1.00 73.94 74 GLU A O 1
ATOM 585 N N . PRO A 1 75 ? -5.090 8.803 26.730 1.00 66.25 75 PRO A N 1
ATOM 586 C CA . PRO A 1 75 ? -4.740 8.326 25.402 1.00 66.25 75 PRO A CA 1
ATOM 587 C C . PRO A 1 75 ? -3.388 7.606 25.459 1.00 66.25 75 PRO A C 1
ATOM 589 O O . PRO A 1 75 ? -2.325 8.227 25.415 1.00 66.25 75 PRO A O 1
ATOM 592 N N . ASN A 1 76 ? -3.409 6.278 25.541 1.00 70.06 76 ASN A N 1
ATOM 593 C CA . ASN A 1 76 ? -2.180 5.501 25.518 1.00 70.06 76 ASN A CA 1
ATOM 594 C C . ASN A 1 76 ? -1.518 5.559 24.126 1.00 70.06 76 ASN A C 1
ATOM 596 O O . ASN A 1 76 ? -2.136 5.912 23.115 1.00 70.06 76 ASN A O 1
ATOM 600 N N . ARG A 1 77 ? -0.231 5.202 24.041 1.00 79.12 77 ARG A N 1
ATOM 601 C CA . ARG A 1 77 ? 0.496 5.200 22.762 1.00 79.12 77 ARG A CA 1
ATOM 602 C C . ARG A 1 77 ? -0.208 4.258 21.770 1.00 79.12 77 ARG A C 1
ATOM 604 O O . ARG A 1 77 ? -0.302 3.067 22.062 1.00 79.12 77 ARG A O 1
ATOM 611 N N . PRO A 1 78 ? -0.594 4.714 20.559 1.00 87.75 78 PRO A N 1
ATOM 612 C CA . PRO A 1 78 ? -1.395 3.930 19.610 1.00 87.75 78 PRO A CA 1
ATOM 613 C C . PRO A 1 78 ? -0.555 2.883 18.848 1.00 87.75 78 PRO A C 1
ATOM 615 O O . PRO A 1 78 ? -0.536 2.824 17.619 1.00 87.75 78 PRO A O 1
ATOM 618 N N . THR A 1 79 ? 0.216 2.065 19.565 1.00 90.56 79 THR A N 1
ATOM 619 C CA . THR A 1 79 ? 1.127 1.049 19.010 1.00 90.56 79 THR A CA 1
ATOM 620 C C . THR A 1 79 ? 0.368 -0.042 18.261 1.00 90.56 79 THR A C 1
ATOM 622 O O . THR A 1 79 ? 0.782 -0.445 17.173 1.00 90.56 79 THR A O 1
ATOM 625 N N . VAL A 1 80 ? -0.777 -0.472 18.796 1.00 92.44 80 VAL A N 1
ATOM 626 C CA . VAL A 1 80 ? -1.639 -1.480 18.172 1.00 92.44 80 VAL A CA 1
ATOM 627 C C . VAL A 1 80 ? -2.254 -0.955 16.874 1.00 92.44 80 VAL A C 1
ATOM 629 O O . VAL A 1 80 ? -2.213 -1.649 15.854 1.00 92.44 80 VAL A O 1
ATOM 632 N N . ALA A 1 81 ? -2.737 0.288 16.876 1.00 93.38 81 ALA A N 1
ATOM 633 C CA . ALA A 1 81 ? -3.283 0.930 15.684 1.00 93.38 81 ALA A CA 1
ATOM 634 C C . ALA A 1 81 ? -2.208 1.099 14.594 1.00 93.38 81 ALA A C 1
ATOM 636 O O . ALA A 1 81 ? -2.444 0.752 13.436 1.00 93.38 81 ALA A O 1
ATOM 637 N N . ARG A 1 82 ? -0.982 1.507 14.971 1.00 96.12 82 ARG A N 1
ATOM 638 C CA . ARG A 1 82 ? 0.171 1.542 14.051 1.00 96.12 82 ARG A CA 1
ATOM 639 C C . ARG A 1 82 ? 0.464 0.170 13.450 1.00 96.12 82 ARG A C 1
ATOM 641 O O . ARG A 1 82 ? 0.599 0.058 12.235 1.00 96.12 82 ARG A O 1
ATOM 648 N N . ARG A 1 83 ? 0.542 -0.883 14.273 1.00 96.06 83 ARG A N 1
ATOM 649 C CA . ARG A 1 83 ? 0.773 -2.260 13.800 1.00 96.06 83 ARG A CA 1
ATOM 650 C C . ARG A 1 83 ? -0.309 -2.697 12.812 1.00 96.06 83 ARG A C 1
ATOM 652 O O . ARG A 1 83 ? 0.022 -3.252 11.770 1.00 96.06 83 ARG A O 1
ATOM 659 N N . THR A 1 84 ? -1.570 -2.395 13.116 1.00 95.50 84 THR A N 1
ATOM 660 C CA . THR A 1 84 ? -2.716 -2.691 12.246 1.00 95.50 84 THR A CA 1
ATOM 661 C C . THR A 1 84 ? -2.583 -1.981 10.899 1.00 95.50 84 THR A C 1
ATOM 663 O O . THR A 1 84 ? -2.693 -2.632 9.862 1.00 95.50 84 THR A O 1
ATOM 666 N N . GLY A 1 85 ? -2.264 -0.681 10.900 1.00 96.88 85 GLY A N 1
ATOM 667 C CA . GLY A 1 85 ? -2.037 0.100 9.679 1.00 96.88 85 GLY A CA 1
ATOM 668 C C . GLY A 1 85 ? -0.923 -0.482 8.811 1.00 96.88 85 GLY A C 1
ATOM 669 O O . GLY A 1 85 ? -1.140 -0.737 7.627 1.00 96.88 85 GLY A O 1
ATOM 670 N N . ARG A 1 86 ? 0.233 -0.804 9.412 1.00 97.69 86 ARG A N 1
ATOM 671 C CA . ARG A 1 86 ? 1.355 -1.434 8.691 1.00 97.69 86 ARG A CA 1
ATOM 672 C C . ARG A 1 86 ? 0.979 -2.791 8.111 1.00 97.69 86 ARG A C 1
ATOM 674 O O . ARG A 1 86 ? 1.310 -3.078 6.966 1.00 97.69 86 ARG A O 1
ATOM 681 N N . GLN A 1 87 ? 0.294 -3.625 8.891 1.00 96.19 87 GLN A N 1
ATOM 682 C CA . GLN A 1 87 ? -0.122 -4.947 8.442 1.00 96.19 87 GLN A CA 1
ATOM 683 C C . GLN A 1 87 ? -1.111 -4.842 7.279 1.00 96.19 87 GLN A C 1
ATOM 685 O O . GLN A 1 87 ? -0.964 -5.564 6.301 1.00 96.19 87 GLN A O 1
ATOM 690 N N . ARG A 1 88 ? -2.105 -3.951 7.346 1.00 95.69 88 ARG A N 1
ATOM 691 C CA . ARG A 1 88 ? -3.085 -3.783 6.263 1.00 95.69 88 ARG A CA 1
ATOM 692 C C . ARG A 1 88 ? -2.448 -3.247 4.979 1.00 95.69 88 ARG A C 1
ATOM 694 O O . ARG A 1 88 ? -2.736 -3.801 3.923 1.00 95.69 88 ARG A O 1
ATOM 701 N N . ALA A 1 89 ? -1.527 -2.286 5.084 1.00 96.88 89 ALA A N 1
ATOM 702 C CA . ALA A 1 89 ? -0.738 -1.807 3.946 1.00 96.88 89 ALA A CA 1
ATOM 703 C C . ALA A 1 89 ? 0.120 -2.921 3.325 1.00 96.88 89 ALA A C 1
ATOM 705 O O . ALA A 1 89 ? 0.130 -3.101 2.112 1.00 96.88 89 ALA A O 1
ATOM 706 N N . ALA A 1 90 ? 0.789 -3.733 4.151 1.00 94.56 90 ALA A N 1
ATOM 707 C CA . ALA A 1 90 ? 1.607 -4.846 3.669 1.00 94.56 90 ALA A CA 1
ATOM 708 C C . ALA A 1 90 ? 0.796 -5.909 2.904 1.00 94.56 90 ALA A C 1
ATOM 710 O O . ALA A 1 90 ? 1.334 -6.550 2.007 1.00 94.56 90 ALA A O 1
ATOM 711 N N . HIS A 1 91 ? -0.486 -6.077 3.238 1.00 93.06 91 HIS A N 1
ATOM 712 C CA . HIS A 1 91 ? -1.404 -6.973 2.532 1.00 93.06 91 HIS A CA 1
ATOM 713 C C . HIS A 1 91 ? -2.160 -6.300 1.369 1.00 93.06 91 HIS A C 1
ATOM 715 O O . HIS A 1 91 ? -3.010 -6.940 0.758 1.00 93.06 91 HIS A O 1
ATOM 721 N N . GLY A 1 92 ? -1.898 -5.021 1.075 1.00 93.00 92 GLY A N 1
ATOM 722 C CA . GLY A 1 92 ? -2.541 -4.298 -0.026 1.00 93.00 92 GLY A CA 1
ATOM 723 C C . GLY A 1 92 ? -4.030 -3.997 0.178 1.00 93.00 92 GLY A C 1
ATOM 724 O O . GLY A 1 92 ? -4.735 -3.752 -0.798 1.00 93.00 92 GLY A O 1
ATOM 725 N N . VAL A 1 93 ? -4.530 -4.018 1.420 1.00 95.00 93 VAL A N 1
ATOM 726 C CA . VAL A 1 93 ? -5.932 -3.668 1.703 1.00 95.00 93 VAL A CA 1
ATOM 727 C C . VAL A 1 93 ? -6.118 -2.162 1.502 1.00 95.00 93 VAL A C 1
ATOM 729 O O . VAL A 1 93 ? -5.400 -1.404 2.155 1.00 95.00 93 VAL A O 1
ATOM 732 N N . PRO A 1 94 ? -7.088 -1.696 0.692 1.00 95.50 94 PRO A N 1
ATOM 733 C CA . PRO A 1 94 ? -7.267 -0.268 0.441 1.00 95.50 94 PRO A CA 1
ATOM 734 C C . PRO A 1 94 ? -7.475 0.538 1.729 1.00 95.50 94 PRO A C 1
ATOM 736 O O . PRO A 1 94 ? -8.313 0.186 2.560 1.00 95.50 94 PRO A O 1
ATOM 739 N N . LEU A 1 95 ? -6.775 1.670 1.885 1.00 96.69 95 LEU A N 1
ATOM 740 C CA . LEU A 1 95 ? -6.900 2.518 3.081 1.00 96.69 95 LEU A CA 1
ATOM 741 C C . LEU A 1 95 ? -8.354 2.909 3.383 1.00 96.69 95 LEU A C 1
ATOM 743 O O . LEU A 1 95 ? -8.758 2.906 4.541 1.00 96.69 95 LEU A O 1
ATOM 747 N N . ALA A 1 96 ? -9.149 3.214 2.353 1.00 96.06 96 ALA A N 1
ATOM 748 C CA . ALA A 1 96 ? -10.561 3.561 2.512 1.00 96.06 96 ALA A CA 1
ATOM 749 C C . ALA A 1 96 ? -11.363 2.427 3.178 1.00 96.06 96 ALA A C 1
ATOM 751 O O . ALA A 1 96 ? -12.086 2.680 4.139 1.00 96.06 96 ALA A O 1
ATOM 752 N N . THR A 1 97 ? -11.150 1.183 2.741 1.00 96.31 97 THR A N 1
ATOM 753 C CA . THR A 1 97 ? -11.721 -0.039 3.330 1.00 96.31 97 THR A CA 1
ATOM 754 C C . THR A 1 97 ? -11.280 -0.219 4.785 1.00 96.31 97 THR A C 1
ATOM 756 O O . THR A 1 97 ? -12.093 -0.508 5.663 1.00 96.31 97 THR A O 1
ATOM 759 N N . VAL A 1 98 ? -9.991 -0.009 5.084 1.00 96.50 98 VAL A N 1
ATOM 760 C CA . VAL A 1 98 ? -9.478 -0.096 6.464 1.00 96.50 98 VAL A CA 1
ATOM 761 C C . VAL A 1 98 ? -10.134 0.955 7.361 1.00 96.50 98 VAL A C 1
ATOM 763 O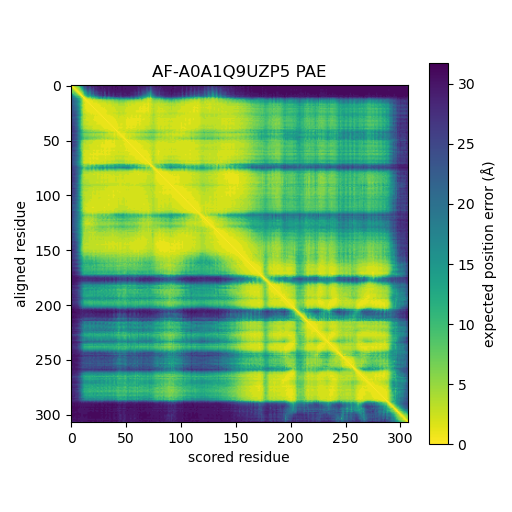 O . VAL A 1 98 ? -10.560 0.639 8.471 1.00 96.50 98 VAL A O 1
ATOM 766 N N . MET A 1 99 ? -10.245 2.193 6.879 1.00 96.94 99 MET A N 1
ATOM 767 C CA . MET A 1 99 ? -10.839 3.298 7.626 1.00 96.94 99 MET A CA 1
ATOM 768 C C . MET A 1 99 ? -12.347 3.143 7.805 1.00 96.94 99 MET A C 1
ATOM 770 O O . MET A 1 99 ? -12.867 3.512 8.857 1.00 96.94 99 MET A O 1
ATOM 774 N N . HIS A 1 100 ? -13.051 2.574 6.828 1.00 95.12 100 HIS A N 1
ATOM 775 C CA . HIS A 1 100 ? -14.466 2.260 6.970 1.00 95.12 100 HIS A CA 1
ATOM 776 C C . HIS A 1 100 ? -14.690 1.206 8.064 1.00 95.12 100 HIS A C 1
ATOM 778 O O . HIS A 1 100 ? -15.409 1.476 9.026 1.00 95.12 100 HIS A O 1
ATOM 784 N N . ALA A 1 101 ? -13.970 0.080 8.010 1.00 95.25 101 ALA A N 1
ATOM 785 C CA . ALA A 1 101 ? -14.025 -0.951 9.048 1.00 95.25 101 ALA A CA 1
ATOM 786 C C . ALA A 1 101 ? -13.641 -0.422 10.440 1.00 95.25 101 ALA A C 1
ATOM 788 O O . ALA A 1 101 ? -14.260 -0.791 11.436 1.00 95.25 101 ALA A O 1
ATOM 789 N N . TYR A 1 102 ? -12.657 0.482 10.518 1.00 94.12 102 TYR A N 1
ATOM 790 C CA . TYR A 1 102 ? -12.301 1.150 11.768 1.00 94.12 102 TYR A CA 1
ATOM 791 C C . TYR A 1 102 ? -13.478 1.952 12.339 1.00 94.12 102 TYR A C 1
ATOM 793 O O . TYR A 1 102 ? -13.776 1.827 13.523 1.00 94.12 102 TYR A O 1
ATOM 801 N N . ARG A 1 103 ? -14.180 2.736 11.506 1.00 93.81 103 ARG A N 1
ATOM 802 C CA . ARG A 1 103 ? -15.354 3.521 11.932 1.00 93.81 103 ARG A CA 1
ATOM 803 C C . ARG A 1 103 ? -16.514 2.637 12.388 1.00 93.81 103 ARG A C 1
ATOM 805 O O . ARG A 1 103 ? -17.150 2.955 13.388 1.00 93.81 103 ARG A O 1
ATOM 812 N N . VAL A 1 104 ? -16.778 1.540 11.678 1.00 94.06 104 VAL A N 1
ATOM 813 C CA . VAL A 1 104 ? -17.801 0.557 12.074 1.00 94.06 104 VAL A CA 1
ATOM 814 C C . VAL A 1 104 ? -17.438 -0.066 13.424 1.00 94.06 104 VAL A C 1
ATOM 816 O O . VAL A 1 104 ? -18.256 -0.085 14.343 1.00 94.06 104 VAL A O 1
ATOM 819 N N . GLY A 1 105 ? -16.185 -0.499 13.587 1.00 93.12 105 GLY A N 1
ATOM 820 C CA . GLY A 1 105 ? -15.696 -1.094 14.828 1.00 93.12 105 GLY A CA 1
ATOM 821 C C . GLY A 1 105 ? -15.756 -0.143 16.028 1.00 93.12 105 GLY A C 1
ATOM 822 O O . GLY A 1 105 ? -16.230 -0.534 17.093 1.00 93.12 105 GLY A O 1
ATOM 823 N N . THR A 1 106 ? -15.330 1.115 15.879 1.00 92.88 106 THR A N 1
ATOM 824 C CA . THR A 1 106 ? -15.381 2.087 16.985 1.00 92.88 106 THR A CA 1
ATOM 825 C C . THR A 1 106 ? -16.811 2.427 17.388 1.00 92.88 106 THR A C 1
ATOM 827 O O . THR A 1 106 ? -17.110 2.472 18.582 1.00 92.88 106 THR A O 1
ATOM 830 N N . LEU A 1 107 ? -17.719 2.591 16.418 1.00 93.25 107 LEU A N 1
ATOM 831 C CA . LEU A 1 107 ? -19.139 2.797 16.703 1.00 93.25 107 LEU A CA 1
ATOM 832 C C . LEU A 1 107 ? -19.747 1.589 17.425 1.00 93.25 107 LEU A C 1
ATOM 834 O O . LEU A 1 107 ? -20.498 1.763 18.385 1.00 93.25 107 LEU A O 1
ATOM 838 N N . ARG A 1 108 ? -19.404 0.369 17.002 1.00 93.38 108 ARG A N 1
ATOM 839 C CA . ARG A 1 108 ? -19.913 -0.852 17.631 1.00 93.38 108 ARG A CA 1
ATOM 840 C C . ARG A 1 108 ? -19.417 -1.014 19.067 1.00 93.38 108 ARG A C 1
ATOM 842 O O . ARG A 1 108 ? -20.206 -1.358 19.942 1.00 93.38 108 ARG A O 1
ATOM 849 N N . LEU A 1 109 ? -18.143 -0.718 19.321 1.00 92.69 109 LEU A N 1
ATOM 850 C CA . LEU A 1 109 ? -17.577 -0.740 20.670 1.00 92.69 109 LEU A CA 1
ATOM 851 C C . LEU A 1 109 ? -18.264 0.284 21.589 1.00 92.69 109 LEU A C 1
ATOM 853 O O . LEU A 1 109 ? -18.582 -0.033 22.732 1.00 92.69 109 LEU A O 1
ATOM 857 N N . TRP A 1 110 ? -18.553 1.485 21.077 1.00 92.25 110 TRP A N 1
ATOM 858 C CA . TRP A 1 110 ? -19.323 2.497 21.806 1.00 92.25 110 TRP A CA 1
ATOM 859 C C . TRP A 1 110 ? -20.732 2.011 22.169 1.00 92.25 110 TRP A C 1
ATOM 861 O O . TRP A 1 110 ? -21.145 2.132 23.320 1.00 92.25 110 TRP A O 1
ATOM 871 N N . GLN A 1 111 ? -21.461 1.435 21.210 1.00 92.75 111 GLN A N 1
ATOM 872 C CA . GLN A 1 111 ? -22.805 0.897 21.451 1.00 92.75 111 GLN A CA 1
ATOM 873 C C . GLN A 1 111 ? -22.801 -0.182 22.536 1.00 92.75 111 GLN A C 1
ATOM 875 O O . GLN A 1 111 ? -23.695 -0.208 23.380 1.00 92.75 111 GLN A O 1
ATOM 880 N N . GLU A 1 112 ? -21.793 -1.051 22.531 1.00 93.25 112 GLU A N 1
ATOM 881 C CA . GLU A 1 112 ? -21.675 -2.111 23.524 1.00 93.25 112 GLU A CA 1
ATOM 882 C C . GLU A 1 112 ? -21.343 -1.559 24.920 1.00 93.25 112 GLU A C 1
ATOM 884 O O . GLU A 1 112 ? -21.942 -1.991 25.904 1.00 93.25 112 GLU A O 1
ATOM 889 N N . LEU A 1 113 ? -20.467 -0.554 25.015 1.00 90.69 113 LEU A N 1
ATOM 890 C CA . LEU A 1 113 ? -20.202 0.152 26.274 1.00 90.69 113 LEU A CA 1
ATOM 891 C C . LEU A 1 113 ? -21.471 0.804 26.838 1.00 90.69 113 LEU A C 1
ATOM 893 O O . LEU A 1 113 ? -21.789 0.621 28.011 1.00 90.69 113 LEU A O 1
ATOM 897 N N . VAL A 1 114 ? -22.236 1.510 25.997 1.00 91.25 114 VAL A N 1
ATOM 898 C CA . VAL A 1 114 ? -23.530 2.096 26.387 1.00 91.25 114 VAL A CA 1
ATOM 899 C C . VAL A 1 114 ? -24.494 1.011 26.876 1.00 91.25 114 VAL A C 1
ATOM 901 O O . VAL A 1 114 ? -25.151 1.193 27.899 1.00 91.25 114 VAL A O 1
ATOM 904 N N . ARG A 1 115 ? -24.554 -0.138 26.189 1.00 91.81 115 ARG A N 1
ATOM 905 C CA . ARG A 1 115 ? -25.409 -1.269 26.574 1.00 91.81 115 ARG A CA 1
ATOM 906 C C . ARG A 1 115 ? -25.032 -1.834 27.946 1.00 91.81 115 ARG A C 1
ATOM 908 O O . ARG A 1 115 ? -25.930 -2.117 28.734 1.00 91.81 115 ARG A O 1
ATOM 915 N N . GLN A 1 116 ? -23.739 -1.984 28.237 1.00 90.62 116 GLN A N 1
ATOM 916 C C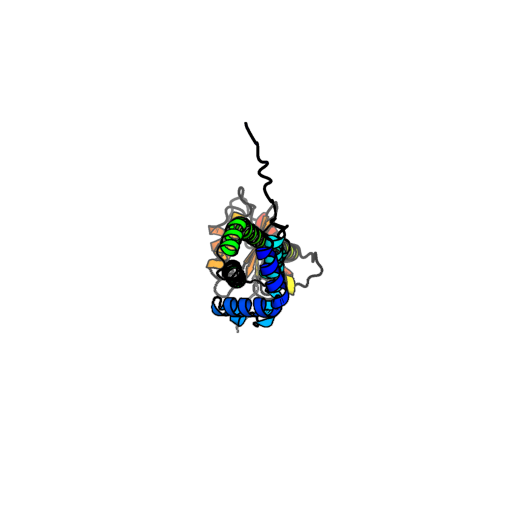A . GLN A 1 116 ? -23.265 -2.503 29.527 1.00 90.62 116 GLN A CA 1
ATOM 917 C C . GLN A 1 116 ? -23.510 -1.540 30.689 1.00 90.62 116 GLN A C 1
ATOM 919 O O . GLN A 1 116 ? -23.811 -1.985 31.792 1.00 90.62 116 GLN A O 1
ATOM 924 N N . CYS A 1 117 ? -23.436 -0.231 30.445 1.00 86.62 117 CYS A N 1
ATOM 925 C CA . CYS A 1 117 ? -23.771 0.786 31.441 1.00 86.62 117 CYS A CA 1
ATOM 926 C C . CYS A 1 117 ? -25.269 0.809 31.813 1.00 86.62 117 CYS A C 1
ATOM 928 O O . CYS A 1 117 ? -25.637 1.343 32.861 1.00 86.62 117 CYS A O 1
ATOM 930 N N . GLY A 1 118 ? -26.134 0.211 30.987 1.00 85.25 118 GLY A N 1
ATOM 931 C CA . GLY A 1 118 ? -27.568 0.103 31.244 1.00 85.25 118 GLY A CA 1
ATOM 932 C C . GLY A 1 118 ? -28.293 1.453 31.237 1.00 85.25 118 GLY A C 1
ATOM 933 O O . GLY A 1 118 ? -27.844 2.424 30.635 1.00 85.25 118 GLY A O 1
ATOM 934 N N . SER A 1 119 ? -29.457 1.509 31.891 1.00 83.69 119 SER A N 1
ATOM 935 C CA . SER A 1 119 ? -30.317 2.706 31.937 1.00 83.69 119 SER A CA 1
ATOM 936 C C . SER A 1 119 ? -30.183 3.521 33.227 1.00 83.69 119 SER A C 1
ATOM 938 O O . SER A 1 119 ? -31.004 4.405 33.462 1.00 83.69 119 SER A O 1
ATOM 940 N N . ASP A 1 120 ? -29.184 3.235 34.072 1.00 83.00 120 ASP A N 1
ATOM 941 C CA . ASP A 1 120 ? -28.919 4.040 35.268 1.00 83.00 120 ASP A CA 1
ATOM 942 C C . ASP A 1 120 ? -28.470 5.455 34.836 1.00 83.00 120 ASP A C 1
ATOM 944 O O . ASP A 1 120 ? -27.431 5.595 34.170 1.00 83.00 120 ASP A O 1
ATOM 948 N N . PRO A 1 121 ? -29.219 6.519 35.192 1.00 83.81 121 PRO A N 1
ATOM 949 C CA . PRO A 1 121 ? -28.877 7.888 34.816 1.00 83.81 121 PRO A CA 1
ATOM 950 C C . PRO A 1 121 ? -27.498 8.329 35.314 1.00 83.81 121 PRO A C 1
ATOM 952 O O . PRO A 1 121 ? -26.811 9.087 34.629 1.00 83.81 121 PRO A O 1
ATOM 955 N N . HIS A 1 122 ? -27.060 7.844 36.478 1.00 82.50 122 HIS A N 1
ATOM 956 C CA . HIS A 1 122 ? -25.763 8.209 37.038 1.00 82.50 122 HIS A CA 1
ATOM 957 C C . HIS A 1 122 ? -24.607 7.561 36.271 1.00 82.50 122 HIS A C 1
ATOM 959 O O . HIS A 1 122 ? -23.598 8.221 36.032 1.00 82.50 122 HIS A O 1
ATOM 965 N N . VAL A 1 123 ? -24.761 6.304 35.843 1.00 82.50 123 VAL A N 1
ATOM 966 C CA . VAL A 1 123 ? -23.760 5.613 35.010 1.00 82.50 123 VAL A CA 1
ATOM 967 C C . VAL A 1 123 ? -23.719 6.215 33.609 1.00 82.50 123 VAL A C 1
ATOM 969 O O . VAL A 1 123 ? -22.643 6.437 33.058 1.00 82.50 123 VAL A O 1
ATOM 972 N N . SER A 1 124 ? -24.882 6.557 33.053 1.00 83.31 124 SER A N 1
ATOM 973 C CA . SER A 1 124 ? -24.982 7.221 31.751 1.00 83.31 124 SER A CA 1
ATOM 974 C C . SER A 1 124 ? -24.274 8.579 31.753 1.00 83.31 124 SER A C 1
ATOM 976 O O . SER A 1 124 ? -23.503 8.880 30.843 1.00 83.31 124 SER A O 1
ATOM 978 N N . GLN A 1 125 ? -24.472 9.384 32.803 1.00 84.69 125 GLN A N 1
ATOM 979 C CA . GLN A 1 125 ? -23.798 10.674 32.952 1.00 84.69 125 GLN A CA 1
ATOM 980 C C . GLN A 1 125 ? -22.279 10.518 33.116 1.00 84.69 125 GLN A C 1
ATOM 982 O O . GLN A 1 125 ? -21.509 11.294 32.540 1.00 84.69 125 GLN A O 1
ATOM 987 N N . ALA A 1 126 ? -21.840 9.505 33.864 1.00 84.12 126 ALA A N 1
ATOM 988 C CA . ALA A 1 126 ? -20.426 9.187 34.005 1.00 84.12 126 ALA A CA 1
ATOM 989 C C . ALA A 1 126 ? -19.797 8.776 32.662 1.00 84.12 126 ALA A C 1
ATOM 991 O O . ALA A 1 126 ? -18.764 9.320 32.274 1.00 84.12 126 ALA A O 1
ATOM 992 N N . LEU A 1 127 ? -20.463 7.905 31.896 1.00 84.00 127 LEU A N 1
ATOM 993 C CA . LEU A 1 127 ? -20.011 7.488 30.567 1.00 84.00 127 LEU A CA 1
ATOM 994 C C . LEU A 1 127 ? -19.906 8.676 29.599 1.00 84.00 127 LEU A C 1
ATOM 996 O O . LEU A 1 127 ? -18.920 8.791 28.873 1.00 84.00 127 LEU A O 1
ATOM 1000 N N . LEU A 1 128 ? -20.887 9.585 29.608 1.00 84.00 128 LEU A N 1
ATOM 1001 C CA . LEU A 1 128 ? -20.850 10.811 28.803 1.00 84.00 128 LEU A CA 1
ATOM 1002 C C . LEU A 1 128 ? -19.684 11.728 29.194 1.00 84.00 128 LEU A C 1
ATOM 1004 O O . LEU A 1 128 ? -19.082 12.353 28.325 1.00 84.00 128 LEU A O 1
ATOM 1008 N N . THR A 1 129 ? -19.329 11.772 30.478 1.00 81.31 129 THR A N 1
ATOM 1009 C CA . THR A 1 129 ? -18.180 12.550 30.967 1.00 81.31 129 THR A CA 1
ATOM 1010 C C . THR A 1 129 ? -16.855 11.961 30.462 1.00 81.31 129 THR A C 1
ATOM 1012 O O . THR A 1 129 ? -15.959 12.708 30.070 1.00 81.31 129 THR A O 1
ATOM 1015 N N . SER A 1 130 ? -16.755 10.630 30.360 1.00 77.44 130 SER A N 1
ATOM 1016 C CA . SER A 1 130 ? -15.599 9.927 29.777 1.00 77.44 130 SER A CA 1
ATOM 1017 C C . SER A 1 130 ? -15.601 9.875 28.239 1.00 77.44 130 SER A C 1
ATOM 1019 O O . SER A 1 130 ? -14.580 9.545 27.631 1.00 77.44 130 SER A O 1
ATOM 1021 N N . ALA A 1 131 ? -16.712 10.222 27.578 1.00 82.56 131 ALA A N 1
ATOM 1022 C CA . ALA A 1 131 ? -16.860 10.094 26.127 1.00 82.56 131 ALA A CA 1
ATOM 1023 C C . ALA A 1 131 ? -15.829 10.924 25.347 1.00 82.56 131 ALA A C 1
ATOM 1025 O O . ALA A 1 131 ? -15.301 10.456 24.340 1.00 82.56 131 ALA A O 1
ATOM 1026 N N . SER A 1 132 ? -15.487 12.126 25.821 1.00 81.56 132 SER A N 1
ATOM 1027 C CA . SER A 1 132 ? -14.463 12.971 25.187 1.00 81.56 132 SER A CA 1
ATOM 1028 C C . SER A 1 132 ? -13.090 12.293 25.149 1.00 81.56 132 SER A C 1
ATOM 1030 O O . SER A 1 132 ? -12.387 12.378 24.144 1.00 81.56 132 SER A O 1
ATOM 1032 N N . VAL A 1 133 ? -12.714 11.577 26.214 1.00 78.06 133 VAL A N 1
ATOM 1033 C CA . VAL A 1 133 ? -11.441 10.840 26.281 1.00 78.06 133 VAL A CA 1
ATOM 1034 C C . VAL A 1 133 ? -11.460 9.649 25.328 1.00 78.06 133 VAL A C 1
ATOM 1036 O O . VAL A 1 133 ? -10.496 9.435 24.591 1.00 78.06 133 VAL A O 1
ATOM 1039 N N . LEU A 1 134 ? -12.584 8.932 25.265 1.00 80.81 134 LEU A N 1
ATOM 1040 C CA . LEU A 1 134 ? -12.770 7.825 24.332 1.00 80.81 134 LEU A CA 1
ATOM 1041 C C . LEU A 1 134 ? -12.679 8.278 22.867 1.00 80.81 134 LEU A C 1
ATOM 1043 O O . LEU A 1 134 ? -11.927 7.694 22.086 1.00 80.81 134 LEU A O 1
ATOM 1047 N N . TRP A 1 135 ? -13.386 9.345 22.489 1.00 87.75 135 TRP A N 1
ATOM 1048 C CA . TRP A 1 135 ? -13.337 9.869 21.123 1.00 87.75 135 TRP A CA 1
ATOM 1049 C C . TRP A 1 135 ? -11.948 10.388 20.752 1.00 87.75 135 TRP A C 1
ATOM 1051 O O . TRP A 1 135 ? -11.466 10.069 19.666 1.00 87.75 135 TRP A O 1
ATOM 1061 N N . ASN A 1 136 ? -11.265 11.096 21.660 1.00 86.94 136 ASN A N 1
ATOM 1062 C CA . ASN A 1 136 ? -9.879 11.526 21.446 1.00 86.94 136 ASN A CA 1
ATOM 1063 C C . ASN A 1 136 ? -8.933 10.330 21.260 1.00 86.94 136 ASN A C 1
ATOM 1065 O O . ASN A 1 136 ? -8.042 10.362 20.411 1.00 86.94 136 ASN A O 1
ATOM 1069 N N . SER A 1 137 ? -9.138 9.250 22.017 1.00 86.06 137 SER A N 1
ATOM 1070 C CA . SER A 1 137 ? -8.361 8.017 21.882 1.00 86.06 137 SER A CA 1
ATOM 1071 C C . SER A 1 137 ? -8.581 7.333 20.526 1.00 86.06 137 SER A C 1
ATOM 1073 O O . SER A 1 137 ? -7.619 6.909 19.869 1.00 86.06 137 SER A O 1
ATOM 1075 N N . PHE A 1 138 ? -9.834 7.265 20.065 1.00 89.00 138 PHE A N 1
ATOM 1076 C CA . PHE A 1 138 ? -10.162 6.735 18.744 1.00 89.00 138 PHE A CA 1
ATOM 1077 C C . PHE A 1 138 ? -9.634 7.615 17.612 1.00 89.00 138 PHE A C 1
ATOM 1079 O O . PHE A 1 138 ? -9.143 7.072 16.622 1.00 89.00 138 PHE A O 1
ATOM 1086 N N . ASP A 1 139 ? -9.686 8.939 17.741 1.00 91.31 139 ASP A N 1
ATOM 1087 C CA . ASP A 1 139 ? -9.126 9.853 16.747 1.00 91.31 139 ASP A CA 1
ATOM 1088 C C . ASP A 1 139 ? -7.602 9.679 16.642 1.00 91.31 139 ASP A C 1
ATOM 1090 O O . ASP A 1 139 ? -7.088 9.386 15.559 1.00 91.31 139 ASP A O 1
ATOM 1094 N N . LEU A 1 140 ? -6.890 9.694 17.775 1.00 91.75 140 LEU A N 1
ATOM 1095 C CA . LEU A 1 140 ? -5.442 9.473 17.827 1.00 91.75 140 LEU A CA 1
ATOM 1096 C C . LEU A 1 140 ? -5.036 8.121 17.220 1.00 91.75 140 LEU A C 1
ATOM 1098 O O . LEU A 1 140 ? -4.063 8.029 16.466 1.00 91.75 140 LEU A O 1
ATOM 1102 N N . SER A 1 141 ? -5.791 7.065 17.524 1.00 91.50 141 SER A N 1
ATOM 1103 C CA . SER A 1 141 ? -5.560 5.729 16.969 1.00 91.50 141 SER A CA 1
ATOM 1104 C C . SER A 1 141 ? -5.801 5.691 15.456 1.00 91.50 141 SER A C 1
ATOM 1106 O O . SER A 1 141 ? -5.009 5.095 14.725 1.00 91.50 141 SER A O 1
ATOM 1108 N N . SER A 1 142 ? -6.825 6.392 14.963 1.00 94.75 142 SER A N 1
ATOM 1109 C CA . SER A 1 142 ? -7.142 6.485 13.534 1.00 94.75 142 SER A CA 1
ATOM 1110 C C . SER A 1 142 ? -6.052 7.214 12.736 1.00 94.75 142 SER A C 1
ATOM 1112 O O . SER A 1 142 ? -5.630 6.750 11.670 1.00 94.75 142 SER A O 1
ATOM 1114 N N . GLN A 1 143 ? -5.523 8.309 13.293 1.00 95.88 143 GLN A N 1
ATOM 1115 C CA . GLN A 1 143 ? -4.416 9.065 12.714 1.00 95.88 143 GLN A CA 1
ATOM 1116 C C . GLN A 1 143 ? -3.144 8.216 12.693 1.00 95.88 143 GLN A C 1
ATOM 1118 O O . GLN A 1 143 ? -2.483 8.106 11.662 1.00 95.88 143 GLN A O 1
ATOM 1123 N N . ALA A 1 144 ? -2.826 7.550 13.805 1.00 95.56 144 ALA A N 1
ATOM 1124 C CA . ALA A 1 144 ? -1.642 6.708 13.910 1.00 95.56 144 ALA A CA 1
ATOM 1125 C C . ALA A 1 144 ? -1.684 5.499 12.963 1.00 95.56 144 ALA A C 1
ATOM 1127 O O . ALA A 1 144 ? -0.653 5.147 12.384 1.00 95.56 144 ALA A O 1
ATOM 1128 N N . LEU A 1 145 ? -2.858 4.887 12.779 1.00 96.75 145 LEU A N 1
ATOM 1129 C CA . LEU A 1 145 ? -3.085 3.840 11.785 1.00 96.75 145 LEU A CA 1
ATOM 1130 C C . LEU A 1 145 ? -2.829 4.373 10.374 1.00 96.75 145 LEU A C 1
ATOM 1132 O O . LEU A 1 145 ? -2.054 3.772 9.632 1.00 96.75 145 LEU A O 1
ATOM 1136 N N . THR A 1 146 ? -3.440 5.507 10.021 1.00 98.12 146 THR A N 1
ATOM 1137 C CA . THR A 1 146 ? -3.327 6.117 8.686 1.00 98.12 146 THR A CA 1
ATOM 1138 C C . THR A 1 146 ? -1.886 6.492 8.351 1.00 98.12 146 THR A C 1
ATOM 1140 O O . THR A 1 146 ? -1.410 6.192 7.257 1.00 98.12 146 THR A O 1
ATOM 1143 N N . THR A 1 147 ? -1.170 7.114 9.291 1.00 98.06 147 THR A N 1
ATOM 1144 C CA . THR A 1 147 ? 0.246 7.462 9.118 1.00 98.06 147 THR A CA 1
ATOM 1145 C C . THR A 1 147 ? 1.084 6.209 8.899 1.00 98.06 147 THR A C 1
ATOM 1147 O O . THR A 1 147 ? 1.784 6.113 7.899 1.00 98.06 147 THR A O 1
ATOM 1150 N N . ALA A 1 148 ? 0.942 5.200 9.763 1.00 97.75 148 ALA A N 1
ATOM 1151 C CA . ALA A 1 148 ? 1.723 3.972 9.650 1.00 97.75 148 ALA A CA 1
ATOM 1152 C C . ALA A 1 148 ? 1.413 3.173 8.371 1.00 97.75 148 ALA A C 1
ATOM 1154 O O . ALA A 1 148 ? 2.289 2.497 7.836 1.00 97.75 148 ALA A O 1
ATOM 1155 N N . TYR A 1 149 ? 0.175 3.246 7.879 1.00 98.25 149 TYR A N 1
ATOM 1156 C CA . TYR A 1 149 ? -0.217 2.683 6.591 1.00 98.25 149 TYR A CA 1
ATOM 1157 C C . TYR A 1 149 ? 0.516 3.390 5.435 1.00 98.25 149 TYR A C 1
ATOM 1159 O O . TYR A 1 149 ? 1.161 2.735 4.618 1.00 98.25 149 TYR A O 1
ATOM 1167 N N . ARG A 1 150 ? 0.487 4.731 5.404 1.00 97.44 150 ARG A N 1
ATOM 1168 C CA . ARG A 1 150 ? 1.153 5.536 4.363 1.00 97.44 150 ARG A CA 1
ATOM 1169 C C . ARG A 1 150 ? 2.673 5.407 4.391 1.00 97.44 150 ARG A C 1
ATOM 1171 O O . ARG A 1 150 ? 3.296 5.436 3.332 1.00 97.44 150 ARG A O 1
ATOM 1178 N N . ASP A 1 151 ? 3.263 5.235 5.572 1.00 97.38 151 ASP A N 1
ATOM 1179 C CA . ASP A 1 151 ? 4.695 4.965 5.717 1.00 97.38 151 ASP A CA 1
ATOM 1180 C C . ASP A 1 151 ? 5.083 3.678 4.976 1.00 97.38 151 ASP A C 1
ATOM 1182 O O . ASP A 1 151 ? 6.093 3.649 4.277 1.00 97.38 151 ASP A O 1
ATOM 1186 N N . VAL A 1 152 ? 4.259 2.626 5.079 1.00 97.19 152 VAL A N 1
ATOM 1187 C CA . VAL A 1 152 ? 4.493 1.356 4.375 1.00 97.19 152 VAL A CA 1
ATOM 1188 C C . VAL A 1 152 ? 4.300 1.501 2.867 1.00 97.19 152 VAL A C 1
ATOM 1190 O O . VAL A 1 152 ? 5.148 1.016 2.124 1.00 97.19 152 VAL A O 1
ATOM 1193 N N . GLU A 1 153 ? 3.255 2.191 2.397 1.00 93.06 153 GLU A N 1
ATOM 1194 C CA . GLU A 1 153 ? 3.092 2.464 0.956 1.00 93.06 153 GLU A CA 1
ATOM 1195 C C . GLU A 1 153 ? 4.280 3.256 0.397 1.00 93.06 153 GLU A C 1
ATOM 1197 O O . GLU A 1 153 ? 4.829 2.925 -0.651 1.00 93.06 153 GLU A O 1
ATOM 1202 N N . THR A 1 154 ? 4.731 4.273 1.129 1.00 93.62 154 THR A N 1
ATOM 1203 C CA . THR A 1 154 ? 5.884 5.094 0.746 1.00 93.62 154 THR A CA 1
ATOM 1204 C C . THR A 1 154 ? 7.167 4.263 0.709 1.00 93.62 154 THR A C 1
ATOM 1206 O O . THR A 1 154 ? 7.946 4.354 -0.240 1.00 93.62 154 THR A O 1
ATOM 1209 N N . GLU A 1 155 ? 7.385 3.408 1.711 1.00 91.94 155 GLU A N 1
ATOM 1210 C CA . GLU A 1 155 ? 8.515 2.482 1.751 1.00 91.94 155 GLU A CA 1
ATOM 1211 C C . GLU A 1 155 ? 8.488 1.495 0.573 1.00 91.94 155 GLU A C 1
ATOM 1213 O O . GLU A 1 155 ? 9.527 1.254 -0.044 1.00 91.94 155 GLU A O 1
ATOM 1218 N N . GLN A 1 156 ? 7.317 0.956 0.226 1.00 89.19 156 GLN A N 1
ATOM 1219 C CA . GLN A 1 156 ? 7.136 0.080 -0.933 1.00 89.19 156 GLN A CA 1
ATOM 1220 C C . GLN A 1 156 ? 7.446 0.812 -2.244 1.00 89.19 156 GLN A C 1
ATOM 1222 O O . GLN A 1 156 ? 8.255 0.320 -3.026 1.00 89.19 156 GLN A O 1
ATOM 1227 N N . LEU A 1 157 ? 6.918 2.024 -2.441 1.00 88.12 157 LEU A N 1
ATOM 1228 C CA . LEU A 1 157 ? 7.208 2.846 -3.621 1.00 88.12 157 LEU A CA 1
ATOM 1229 C C . LEU A 1 157 ? 8.707 3.140 -3.767 1.00 88.12 157 LEU A C 1
ATOM 1231 O O . LEU A 1 157 ? 9.265 3.021 -4.860 1.00 88.12 157 LEU A O 1
ATOM 1235 N N . PHE A 1 158 ? 9.391 3.482 -2.671 1.00 87.38 158 PHE A N 1
ATOM 1236 C CA . PHE A 1 158 ? 10.837 3.699 -2.699 1.00 87.38 158 PHE A CA 1
ATOM 1237 C C . PHE A 1 158 ? 11.617 2.417 -2.988 1.00 87.38 158 PHE A C 1
ATOM 1239 O O . PHE A 1 158 ? 12.601 2.461 -3.731 1.00 87.38 158 PHE A O 1
ATOM 1246 N N . ARG A 1 159 ? 11.207 1.277 -2.420 1.00 85.81 159 ARG A N 1
ATOM 1247 C CA . ARG A 1 159 ? 11.823 -0.025 -2.710 1.00 85.81 159 ARG A CA 1
ATOM 1248 C C . ARG A 1 159 ? 11.661 -0.388 -4.183 1.00 85.81 159 ARG A C 1
ATOM 1250 O O . ARG A 1 159 ? 12.654 -0.747 -4.810 1.00 85.81 159 ARG A O 1
ATOM 1257 N N . ASP A 1 160 ? 10.471 -0.216 -4.746 1.00 84.88 160 ASP A N 1
ATOM 1258 C CA . ASP A 1 160 ? 10.188 -0.491 -6.155 1.00 84.88 160 ASP A CA 1
ATOM 1259 C C . ASP A 1 160 ? 10.991 0.427 -7.083 1.00 84.88 160 ASP A C 1
ATOM 1261 O O . ASP A 1 160 ? 11.601 -0.048 -8.043 1.00 84.88 160 ASP A O 1
ATOM 1265 N N . SER A 1 161 ? 11.084 1.724 -6.760 1.00 85.75 161 SER A N 1
ATOM 1266 C C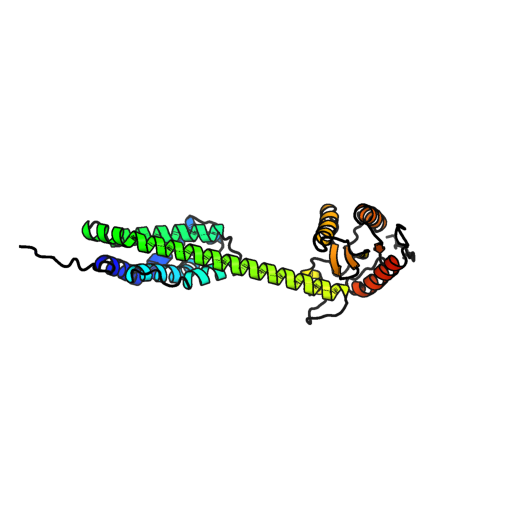A . SER A 1 161 ? 11.919 2.676 -7.504 1.00 85.75 161 SER A CA 1
ATOM 1267 C C . SER A 1 161 ? 13.394 2.273 -7.477 1.00 85.75 161 SER A C 1
ATOM 1269 O O . SER A 1 161 ? 14.034 2.207 -8.524 1.00 85.75 161 SER A O 1
ATOM 1271 N N . ARG A 1 162 ? 13.931 1.924 -6.299 1.00 85.81 162 ARG A N 1
ATOM 1272 C CA . ARG A 1 162 ? 15.326 1.475 -6.150 1.00 85.81 162 ARG A CA 1
ATOM 1273 C C . ARG A 1 162 ? 15.598 0.171 -6.894 1.00 85.81 162 ARG A C 1
ATOM 1275 O O . ARG A 1 162 ? 16.651 0.029 -7.511 1.00 85.81 162 ARG A O 1
ATOM 1282 N N . LEU A 1 163 ? 14.668 -0.783 -6.846 1.00 85.56 163 LEU A N 1
ATOM 1283 C CA . LEU A 1 163 ? 14.775 -2.042 -7.583 1.00 85.56 163 LEU A CA 1
ATOM 1284 C C . LEU A 1 163 ? 14.775 -1.800 -9.094 1.00 85.56 163 LEU A C 1
ATOM 1286 O O . LEU A 1 163 ? 15.602 -2.381 -9.799 1.00 85.56 163 LEU A O 1
ATOM 1290 N N . ARG A 1 164 ? 13.898 -0.917 -9.583 1.00 87.19 164 ARG A N 1
ATOM 1291 C CA . ARG A 1 164 ? 13.852 -0.519 -10.994 1.00 87.19 164 ARG A CA 1
ATOM 1292 C C . ARG A 1 164 ? 15.145 0.174 -11.422 1.00 87.19 164 ARG A C 1
ATOM 1294 O O . ARG A 1 164 ? 15.712 -0.204 -12.441 1.00 87.19 164 ARG A O 1
ATOM 1301 N N . GLU A 1 165 ? 15.648 1.130 -10.646 1.00 86.62 165 GLU A N 1
ATOM 1302 C CA . GLU A 1 165 ? 16.915 1.820 -10.929 1.00 86.62 165 GLU A CA 1
ATOM 1303 C C . GLU A 1 165 ? 18.110 0.861 -10.945 1.00 86.62 165 GLU A C 1
ATOM 1305 O O . GLU A 1 165 ? 18.929 0.913 -11.861 1.00 86.62 165 GLU A O 1
ATOM 1310 N N . ALA A 1 166 ? 18.191 -0.062 -9.981 1.00 86.75 166 ALA A N 1
ATOM 1311 C CA . ALA A 1 166 ? 19.237 -1.081 -9.949 1.00 86.75 166 ALA A CA 1
ATOM 1312 C C . ALA A 1 166 ? 19.159 -2.022 -11.164 1.00 86.75 166 ALA A C 1
ATOM 1314 O O . ALA A 1 166 ? 20.192 -2.367 -11.742 1.00 86.75 166 ALA A O 1
ATOM 1315 N N . ALA A 1 167 ? 17.948 -2.405 -11.582 1.00 88.81 167 ALA A N 1
ATOM 1316 C CA . ALA A 1 167 ? 17.729 -3.204 -12.784 1.00 8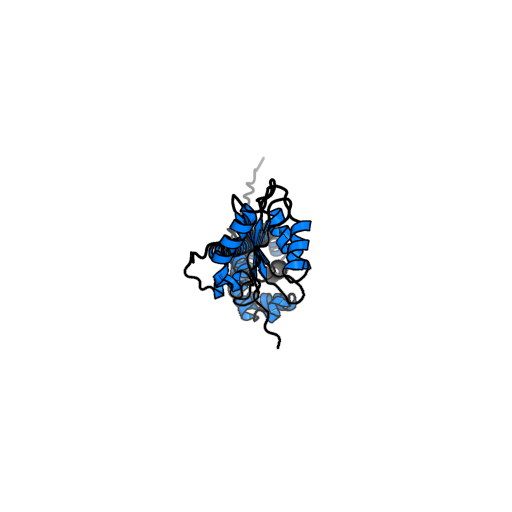8.81 167 ALA A CA 1
ATOM 1317 C C . ALA A 1 167 ? 18.146 -2.446 -14.057 1.00 88.81 167 ALA A C 1
ATOM 1319 O O . ALA A 1 167 ? 18.855 -3.013 -14.886 1.00 88.81 167 ALA A O 1
ATOM 1320 N N . LEU A 1 168 ? 17.798 -1.157 -14.188 1.00 90.69 168 LEU A N 1
ATOM 1321 C CA . LEU A 1 168 ? 18.261 -0.302 -15.290 1.00 90.69 168 LEU A CA 1
ATOM 1322 C C . LEU A 1 168 ? 19.788 -0.201 -15.308 1.00 90.69 168 LEU A C 1
ATOM 1324 O O . LEU A 1 168 ? 20.413 -0.387 -16.351 1.00 90.69 168 LEU A O 1
ATOM 1328 N N . ALA A 1 169 ? 20.406 0.059 -14.157 1.00 88.06 169 ALA A N 1
ATOM 1329 C CA . ALA A 1 169 ? 21.853 0.172 -14.060 1.00 88.06 169 ALA A CA 1
ATOM 1330 C C . ALA A 1 169 ? 22.552 -1.127 -14.484 1.00 88.06 169 ALA A C 1
ATOM 1332 O O . ALA A 1 169 ? 23.488 -1.079 -15.284 1.00 88.06 169 ALA A O 1
ATOM 1333 N N . SER A 1 170 ? 22.069 -2.279 -14.008 1.00 88.88 170 SER A N 1
ATOM 1334 C CA . SER A 1 170 ? 22.601 -3.591 -14.390 1.00 88.88 170 SER A CA 1
ATOM 1335 C C . SER A 1 170 ? 22.414 -3.877 -15.879 1.00 88.88 170 SER A C 1
ATOM 1337 O O . SER A 1 170 ? 23.322 -4.415 -16.508 1.00 88.88 170 SER A O 1
ATOM 1339 N N . LEU A 1 171 ? 21.269 -3.495 -16.449 1.00 90.81 171 LEU A N 1
ATOM 1340 C CA . LEU A 1 171 ? 20.948 -3.750 -17.847 1.00 90.81 171 LEU A CA 1
ATOM 1341 C C . LEU A 1 171 ? 21.843 -2.951 -18.804 1.00 90.81 171 LEU A C 1
ATOM 1343 O O . LEU A 1 171 ? 22.409 -3.514 -19.737 1.00 90.81 171 LEU A O 1
ATOM 1347 N N . PHE A 1 172 ? 21.980 -1.644 -18.566 1.00 90.62 172 PHE A N 1
ATOM 1348 C CA . PHE A 1 172 ? 22.748 -0.754 -19.441 1.00 90.62 172 PHE A CA 1
ATOM 1349 C C . PHE A 1 172 ? 24.268 -0.893 -19.256 1.00 90.62 172 PHE A C 1
ATOM 1351 O O . PHE A 1 172 ? 25.010 -0.687 -20.210 1.00 90.62 172 PHE A O 1
ATOM 1358 N N . SER A 1 173 ? 24.748 -1.243 -18.055 1.00 85.25 173 SER A N 1
ATOM 1359 C CA . SER A 1 173 ? 26.189 -1.441 -17.805 1.00 85.25 173 SER A CA 1
ATOM 1360 C C . SER A 1 173 ? 26.682 -2.861 -18.088 1.00 85.25 173 SER A C 1
ATOM 1362 O O . SER A 1 173 ? 27.879 -3.059 -18.272 1.00 85.25 173 SER A O 1
ATOM 1364 N N . GLY A 1 174 ? 25.789 -3.856 -18.076 1.00 75.56 174 GLY A N 1
ATOM 1365 C CA . GLY A 1 174 ? 26.155 -5.274 -18.144 1.00 75.56 174 GLY A CA 1
ATOM 1366 C C . GLY A 1 174 ? 26.762 -5.827 -16.855 1.00 75.56 174 GLY A C 1
ATOM 1367 O O . GLY A 1 174 ? 27.050 -7.019 -16.777 1.00 75.56 174 GLY A O 1
ATOM 1368 N N . ILE A 1 175 ? 26.944 -4.991 -15.829 1.00 70.06 175 ILE A N 1
ATOM 1369 C CA . ILE A 1 175 ? 27.481 -5.402 -14.536 1.00 70.06 175 ILE A CA 1
ATOM 1370 C C . ILE A 1 175 ? 26.310 -5.890 -13.686 1.00 70.06 175 ILE A C 1
ATOM 1372 O O . ILE A 1 175 ? 25.464 -5.104 -13.259 1.00 70.06 175 ILE A O 1
ATOM 1376 N N . THR A 1 176 ? 26.250 -7.195 -13.426 1.00 60.81 176 THR A N 1
ATOM 1377 C CA . THR A 1 176 ? 25.279 -7.776 -12.493 1.00 60.81 176 THR A CA 1
ATOM 1378 C C . THR A 1 176 ? 25.656 -7.375 -11.070 1.00 60.81 176 THR A C 1
ATOM 1380 O O . THR A 1 176 ? 26.495 -8.008 -10.434 1.00 60.81 176 THR A O 1
ATOM 1383 N N . THR A 1 177 ? 25.062 -6.303 -10.557 1.00 52.59 177 THR A N 1
ATOM 1384 C CA . THR A 1 177 ? 25.453 -5.726 -9.261 1.00 52.59 177 THR A CA 1
ATOM 1385 C C . THR A 1 177 ? 24.923 -6.497 -8.051 1.00 52.59 177 THR A C 1
ATOM 1387 O O . THR A 1 177 ? 25.439 -6.307 -6.959 1.00 52.59 177 THR A O 1
ATOM 1390 N N . ASN A 1 178 ? 23.943 -7.396 -8.223 1.00 53.72 178 ASN A N 1
ATOM 1391 C CA . ASN A 1 178 ? 23.178 -7.962 -7.100 1.00 53.72 178 ASN A CA 1
ATOM 1392 C C . ASN A 1 178 ? 22.892 -9.478 -7.193 1.00 53.72 178 ASN A C 1
ATOM 1394 O O . ASN A 1 178 ? 21.922 -9.942 -6.599 1.00 53.72 178 ASN A O 1
ATOM 1398 N N . GLY A 1 179 ? 23.649 -10.251 -7.984 1.00 54.34 179 GLY A N 1
ATOM 1399 C CA . GLY A 1 179 ? 23.426 -11.705 -8.135 1.00 54.34 179 GLY A CA 1
ATOM 1400 C C . GLY A 1 179 ? 22.071 -12.108 -8.748 1.00 54.34 179 GLY A C 1
ATOM 1401 O O . GLY A 1 179 ? 21.736 -13.288 -8.769 1.00 54.34 179 GLY A O 1
ATOM 1402 N N . ARG A 1 180 ? 21.288 -11.139 -9.242 1.00 65.50 180 ARG A N 1
ATOM 1403 C CA . ARG A 1 180 ? 20.012 -11.362 -9.932 1.00 65.50 180 ARG A CA 1
ATOM 1404 C C . ARG A 1 180 ? 20.255 -11.877 -11.341 1.00 65.50 180 ARG A C 1
ATOM 1406 O O . ARG A 1 180 ? 21.112 -11.353 -12.054 1.00 65.50 180 ARG A O 1
ATOM 1413 N N . GLY A 1 181 ? 19.466 -12.868 -11.744 1.00 75.94 181 GLY A N 1
ATOM 1414 C CA . GLY A 1 181 ? 19.494 -13.364 -13.110 1.00 75.94 181 GLY A CA 1
ATOM 1415 C C . GLY A 1 181 ? 18.939 -12.321 -14.079 1.00 75.94 181 GLY A C 1
ATOM 1416 O O . GLY A 1 181 ? 18.138 -11.460 -13.716 1.00 75.94 181 GLY A O 1
ATOM 1417 N N . LEU A 1 182 ? 19.319 -12.428 -15.350 1.00 79.62 182 LEU A N 1
ATOM 1418 C CA . LEU A 1 182 ? 18.783 -11.590 -16.426 1.00 79.62 182 LEU A CA 1
ATOM 1419 C C . LEU A 1 182 ? 17.243 -11.593 -16.475 1.00 79.62 182 LEU A C 1
ATOM 1421 O O . LEU A 1 182 ? 16.629 -10.568 -16.759 1.00 79.62 182 LEU A O 1
ATOM 1425 N N . ALA A 1 183 ? 16.620 -12.738 -16.182 1.00 82.69 183 ALA A N 1
ATOM 1426 C CA . ALA A 1 183 ? 15.168 -12.880 -16.140 1.00 82.69 183 ALA A CA 1
ATOM 1427 C C . ALA A 1 183 ? 14.526 -11.976 -15.072 1.00 82.69 183 ALA A C 1
ATOM 1429 O O . ALA A 1 183 ? 13.503 -11.352 -15.344 1.00 82.69 183 ALA A O 1
ATOM 1430 N N . ASP A 1 184 ? 15.158 -11.833 -13.903 1.00 84.25 184 ASP A N 1
ATOM 1431 C CA . ASP A 1 184 ? 14.673 -10.959 -12.829 1.00 84.25 184 ASP A CA 1
ATOM 1432 C C . ASP A 1 184 ? 14.778 -9.482 -13.222 1.00 84.25 184 ASP A C 1
ATOM 1434 O O . ASP A 1 184 ? 13.895 -8.685 -12.906 1.00 84.25 184 ASP A O 1
ATOM 1438 N N . VAL A 1 185 ? 15.856 -9.114 -13.927 1.00 87.44 185 VAL A N 1
ATOM 1439 C CA . VAL A 1 185 ? 16.064 -7.759 -14.462 1.00 87.44 185 VAL A CA 1
ATOM 1440 C C . VAL A 1 185 ? 15.008 -7.441 -15.521 1.00 87.44 185 VAL A C 1
ATOM 1442 O O . VAL A 1 185 ? 14.356 -6.400 -15.445 1.00 87.44 185 VAL A O 1
ATOM 1445 N N . ALA A 1 186 ? 14.782 -8.351 -16.471 1.00 87.69 186 ALA A N 1
ATOM 1446 C CA . ALA A 1 186 ? 13.766 -8.192 -17.506 1.00 87.69 186 ALA A CA 1
ATOM 1447 C C . ALA A 1 186 ? 12.351 -8.091 -16.904 1.00 87.69 186 ALA A C 1
ATOM 1449 O O . ALA A 1 186 ? 11.591 -7.193 -17.268 1.00 87.69 186 ALA A O 1
ATOM 1450 N N . ALA A 1 187 ? 12.023 -8.935 -15.919 1.00 87.50 187 ALA A N 1
ATOM 1451 C CA . ALA A 1 187 ? 10.741 -8.909 -15.219 1.00 87.50 187 ALA A CA 1
ATOM 1452 C C . ALA A 1 187 ? 10.521 -7.600 -14.440 1.00 87.50 187 ALA A C 1
ATOM 1454 O O . ALA A 1 187 ? 9.463 -6.982 -14.575 1.00 87.50 187 ALA A O 1
ATOM 1455 N N . ALA A 1 188 ? 11.526 -7.130 -13.690 1.00 86.75 188 ALA A N 1
ATOM 1456 C CA . ALA A 1 188 ? 11.457 -5.862 -12.956 1.00 86.75 188 ALA A CA 1
ATOM 1457 C C . ALA A 1 188 ? 11.225 -4.655 -13.885 1.00 86.75 188 ALA A C 1
ATOM 1459 O O . ALA A 1 188 ? 10.543 -3.697 -13.519 1.00 86.75 188 ALA A O 1
ATOM 1460 N N . LEU A 1 189 ? 11.757 -4.720 -15.107 1.00 89.31 189 LEU A N 1
ATOM 1461 C CA . LEU A 1 189 ? 11.597 -3.692 -16.136 1.00 89.31 189 LEU A CA 1
ATOM 1462 C C . LEU A 1 189 ? 10.385 -3.918 -17.049 1.00 89.31 189 LEU A C 1
ATOM 1464 O O . LEU A 1 189 ? 10.089 -3.060 -17.878 1.00 89.31 189 LEU A O 1
ATOM 1468 N N . ARG A 1 190 ? 9.657 -5.032 -16.878 1.00 89.69 190 ARG A N 1
ATOM 1469 C CA . ARG A 1 190 ? 8.534 -5.460 -17.732 1.00 89.69 190 ARG A CA 1
ATOM 1470 C C . ARG A 1 190 ? 8.921 -5.558 -19.215 1.00 89.69 190 ARG A C 1
ATOM 1472 O O . ARG A 1 190 ? 8.137 -5.217 -20.103 1.00 89.69 190 ARG A O 1
ATOM 1479 N N . LEU A 1 191 ? 10.138 -6.026 -19.478 1.00 91.12 191 LEU A N 1
ATOM 1480 C CA . LEU A 1 191 ? 10.684 -6.245 -20.812 1.00 91.12 191 LEU A CA 1
ATOM 1481 C C . LEU A 1 191 ? 10.739 -7.743 -21.135 1.00 91.12 191 LEU A C 1
ATOM 1483 O O . LEU A 1 191 ? 10.941 -8.558 -20.233 1.00 91.12 191 LEU A O 1
ATOM 1487 N N . PRO A 1 192 ? 10.583 -8.132 -22.411 1.00 91.38 192 PRO A N 1
ATOM 1488 C CA . PRO A 1 192 ? 10.874 -9.497 -22.820 1.00 91.38 192 PRO A CA 1
ATOM 1489 C C . PRO A 1 192 ? 12.387 -9.759 -22.754 1.00 91.38 192 PRO A C 1
ATOM 1491 O O . PRO A 1 192 ? 13.191 -8.847 -22.935 1.00 91.38 192 PRO A O 1
ATOM 1494 N N . THR A 1 193 ? 12.788 -11.008 -22.517 1.00 90.12 193 THR A N 1
ATOM 1495 C CA . THR A 1 193 ? 14.205 -11.413 -22.566 1.00 90.12 193 THR A CA 1
ATOM 1496 C C . THR A 1 193 ? 14.720 -11.565 -24.000 1.00 90.12 193 THR A C 1
ATOM 1498 O O . THR A 1 193 ? 15.899 -11.323 -24.256 1.00 90.12 193 THR A O 1
ATOM 1501 N N . VAL A 1 194 ? 13.828 -11.927 -24.928 1.00 91.19 194 VAL A N 1
ATOM 1502 C CA . VAL A 1 194 ? 14.085 -12.090 -26.365 1.00 91.19 194 VAL A CA 1
ATOM 1503 C C . VAL A 1 194 ? 13.037 -11.310 -27.153 1.00 91.19 194 VAL A C 1
ATOM 1505 O O . VAL A 1 194 ? 11.850 -11.333 -26.826 1.00 91.19 194 VAL A O 1
ATOM 1508 N N . GLY A 1 195 ? 13.474 -10.604 -28.185 1.00 90.31 195 GLY A N 1
ATOM 1509 C CA . GLY A 1 195 ? 12.654 -9.725 -29.007 1.00 90.31 195 GLY A CA 1
ATOM 1510 C C . GLY A 1 195 ? 13.544 -8.801 -29.823 1.00 90.31 195 GLY A C 1
ATOM 1511 O O . GLY A 1 195 ? 14.752 -8.818 -29.675 1.00 90.31 195 GLY A O 1
ATOM 1512 N N . LEU A 1 196 ? 12.969 -7.980 -30.689 1.00 93.44 196 LEU A N 1
ATOM 1513 C CA . LEU A 1 196 ? 13.764 -7.028 -31.459 1.00 93.44 196 LEU A CA 1
ATOM 1514 C C . LEU A 1 196 ? 13.961 -5.763 -30.630 1.00 93.44 196 LEU A C 1
ATOM 1516 O O . LEU A 1 196 ? 12.986 -5.120 -30.245 1.00 93.44 196 LEU A O 1
ATOM 1520 N N . PHE A 1 197 ? 15.208 -5.408 -30.363 1.00 93.94 197 PHE A N 1
ATOM 1521 C CA . PHE A 1 197 ? 15.576 -4.268 -29.540 1.00 93.94 197 PHE A CA 1
ATOM 1522 C C . PHE A 1 197 ? 16.488 -3.312 -30.298 1.00 93.94 197 PHE A C 1
ATOM 1524 O O . PHE A 1 197 ? 17.240 -3.719 -31.182 1.00 93.94 197 PHE A O 1
ATOM 1531 N N . VAL A 1 198 ? 16.446 -2.044 -29.900 1.00 93.62 198 VAL A N 1
ATOM 1532 C CA . VAL A 1 198 ? 17.446 -1.029 -30.246 1.00 93.62 198 VAL A CA 1
ATOM 1533 C C . VAL A 1 198 ? 17.757 -0.188 -29.016 1.00 93.62 198 VAL A C 1
ATOM 1535 O O . VAL A 1 198 ? 16.870 0.076 -28.198 1.00 93.62 198 VAL A O 1
ATOM 1538 N N . VAL A 1 199 ? 19.012 0.241 -28.892 1.00 94.19 199 VAL A N 1
ATOM 1539 C CA . VAL A 1 199 ? 19.432 1.230 -27.899 1.00 94.19 199 VAL A CA 1
ATOM 1540 C C . VAL A 1 199 ? 19.544 2.594 -28.563 1.00 94.19 199 VAL A C 1
ATOM 1542 O O . VAL A 1 199 ? 20.086 2.728 -29.655 1.00 94.19 199 VAL A O 1
ATOM 1545 N N . VAL A 1 200 ? 19.047 3.609 -27.875 1.00 90.88 200 VAL A N 1
ATOM 1546 C CA . VAL A 1 200 ? 19.115 5.018 -28.244 1.00 90.88 200 VAL A CA 1
ATOM 1547 C C . VAL A 1 200 ? 20.027 5.714 -27.242 1.00 90.88 200 VAL A C 1
ATOM 1549 O O . VAL A 1 200 ? 19.868 5.525 -26.040 1.00 90.88 200 VAL A O 1
ATOM 1552 N N . ALA A 1 201 ? 20.961 6.529 -27.719 1.00 90.62 201 ALA A N 1
ATOM 1553 C CA . ALA A 1 201 ? 21.765 7.422 -26.897 1.00 90.62 201 ALA A CA 1
ATOM 1554 C C . ALA A 1 201 ? 21.576 8.857 -27.389 1.00 90.62 201 ALA A C 1
ATOM 1556 O O . ALA A 1 201 ? 21.799 9.132 -28.566 1.00 90.62 201 ALA A O 1
ATOM 1557 N N . SER A 1 202 ? 21.207 9.789 -26.513 1.00 86.94 202 SER A N 1
ATOM 1558 C CA . SER A 1 202 ? 21.089 11.208 -26.867 1.00 86.94 202 SER A CA 1
ATOM 1559 C C . SER A 1 202 ? 21.889 12.115 -25.939 1.00 86.94 202 SER A C 1
ATOM 1561 O O . SER A 1 202 ? 22.354 11.688 -24.880 1.00 86.94 202 SER A O 1
ATOM 1563 N N . ASP A 1 203 ? 22.105 13.365 -26.350 1.00 84.00 203 ASP A N 1
ATOM 1564 C CA . ASP A 1 203 ? 22.691 14.387 -25.476 1.00 84.00 203 ASP A CA 1
ATOM 1565 C C . ASP A 1 203 ? 21.800 14.626 -24.235 1.00 84.00 203 ASP A C 1
ATOM 1567 O O . ASP A 1 203 ? 20.565 14.591 -24.345 1.00 84.00 203 ASP A O 1
ATOM 1571 N N . PRO A 1 204 ? 22.401 14.893 -23.061 1.00 73.69 204 PRO A N 1
ATOM 1572 C CA . PRO A 1 204 ? 21.662 15.264 -21.864 1.00 73.69 204 PRO A CA 1
ATOM 1573 C C . PRO A 1 204 ? 21.037 16.644 -22.084 1.00 73.69 204 PRO A C 1
ATOM 1575 O O . PRO A 1 204 ? 21.716 17.596 -22.470 1.00 73.69 204 PRO A O 1
ATOM 1578 N N . GLN A 1 205 ? 19.732 16.779 -21.859 1.00 64.81 205 GLN A N 1
ATOM 1579 C CA . GLN A 1 205 ? 19.073 18.072 -22.034 1.00 64.81 205 GLN A CA 1
ATOM 1580 C C . GLN A 1 205 ? 19.365 18.992 -20.846 1.00 64.81 205 GLN A C 1
ATOM 1582 O O . GLN A 1 205 ? 19.268 18.599 -19.680 1.00 64.81 205 GLN A O 1
ATOM 1587 N N . ALA A 1 206 ? 19.717 20.242 -21.152 1.00 50.62 206 ALA A N 1
ATOM 1588 C CA . ALA A 1 206 ? 19.851 21.285 -20.151 1.00 50.62 206 ALA A CA 1
ATOM 1589 C C . ALA A 1 206 ? 18.450 21.636 -19.620 1.00 50.62 206 ALA A C 1
ATOM 1591 O O . ALA A 1 206 ? 17.635 22.198 -20.343 1.00 50.62 206 ALA A O 1
ATOM 1592 N N . MET A 1 207 ? 18.221 21.323 -18.342 1.00 42.84 207 MET A N 1
ATOM 1593 C CA . MET A 1 207 ? 17.019 21.574 -17.533 1.00 42.84 207 MET A CA 1
ATOM 1594 C C . MET A 1 207 ? 16.012 20.407 -17.457 1.00 42.84 207 MET A C 1
ATOM 1596 O O . MET A 1 207 ? 15.250 20.127 -18.374 1.00 42.84 207 MET A O 1
ATOM 1600 N N . ASP A 1 208 ? 15.996 19.792 -16.270 1.00 48.34 208 ASP A N 1
ATOM 1601 C CA . ASP A 1 208 ? 15.140 18.691 -15.806 1.00 48.34 208 ASP A CA 1
ATOM 1602 C C . ASP A 1 208 ? 15.403 17.304 -16.427 1.00 48.34 208 ASP A C 1
ATOM 1604 O O . ASP A 1 208 ? 14.614 16.762 -17.203 1.00 48.34 208 ASP A O 1
ATOM 1608 N N . ARG A 1 209 ? 16.520 16.697 -15.990 1.00 51.69 209 ARG A N 1
ATOM 1609 C CA . ARG A 1 209 ? 16.965 15.329 -16.332 1.00 51.69 209 ARG A CA 1
ATOM 1610 C C . ARG A 1 209 ? 15.874 14.258 -16.147 1.00 51.69 209 ARG A C 1
ATOM 1612 O O . ARG A 1 209 ? 15.926 13.220 -16.788 1.00 51.69 209 ARG A O 1
ATOM 1619 N N . SER A 1 210 ? 14.866 14.499 -15.303 1.00 52.34 210 SER A N 1
ATOM 1620 C CA . SER A 1 210 ? 13.791 13.534 -15.030 1.00 52.34 210 SER A CA 1
ATOM 1621 C C . SER A 1 210 ? 12.615 13.652 -16.011 1.00 52.34 210 SER A C 1
ATOM 1623 O O . SER A 1 210 ? 12.001 12.650 -16.385 1.00 52.34 210 SER A O 1
ATOM 1625 N N . ARG A 1 211 ? 12.298 14.862 -16.494 1.00 51.94 211 ARG A N 1
ATOM 1626 C CA . ARG A 1 211 ? 11.078 15.096 -17.289 1.00 51.94 211 ARG A CA 1
ATOM 1627 C C . ARG A 1 211 ? 11.099 14.459 -18.672 1.00 51.94 211 ARG A C 1
ATOM 1629 O O . ARG A 1 211 ? 10.038 14.038 -19.125 1.00 51.94 211 ARG A O 1
ATOM 1636 N N . LEU A 1 212 ? 12.250 14.363 -19.342 1.00 54.66 212 LEU A N 1
ATOM 1637 C CA . LEU A 1 212 ? 12.311 13.810 -20.701 1.00 54.66 212 LEU A CA 1
ATOM 1638 C C . LEU A 1 212 ? 12.442 12.291 -20.762 1.00 54.66 212 LEU A C 1
ATOM 1640 O O . LEU A 1 212 ? 11.805 11.710 -21.629 1.00 54.66 212 LEU A O 1
ATOM 1644 N N . SER A 1 213 ? 13.151 11.644 -19.833 1.00 58.56 213 SER A N 1
ATOM 1645 C CA . SER A 1 213 ? 13.125 10.175 -19.705 1.00 58.56 213 SER A CA 1
ATOM 1646 C C . SER A 1 213 ? 11.681 9.689 -19.518 1.00 58.56 213 SER A C 1
ATOM 1648 O O . SER A 1 213 ? 11.173 8.851 -20.264 1.00 58.56 213 SER A O 1
ATOM 1650 N N . VAL A 1 214 ? 10.953 10.361 -18.623 1.00 62.03 214 VAL A 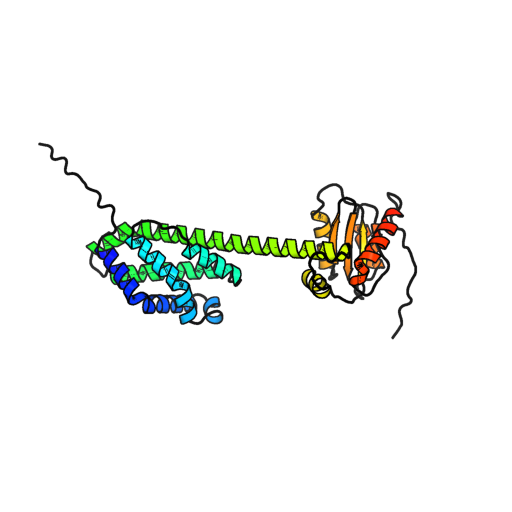N 1
ATOM 1651 C CA . VAL A 1 214 ? 9.530 10.115 -18.394 1.00 62.03 214 VAL A CA 1
ATOM 1652 C C . VAL A 1 214 ? 8.666 10.533 -19.599 1.00 62.03 214 VAL A C 1
ATOM 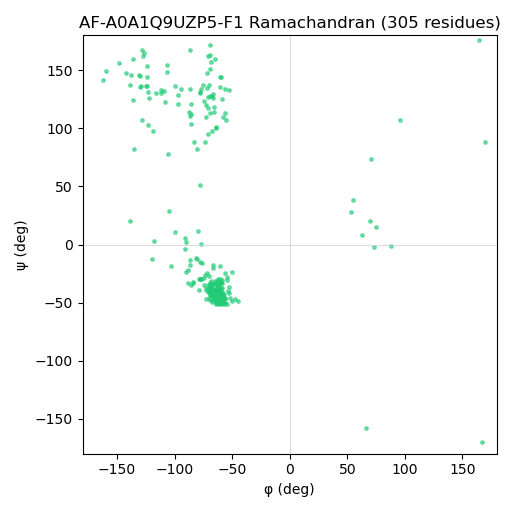1654 O O . VAL A 1 214 ? 7.666 9.876 -19.879 1.00 62.03 214 VAL A O 1
ATOM 1657 N N . SER A 1 215 ? 9.022 11.592 -20.335 1.00 68.00 215 SER A N 1
ATOM 1658 C CA . SER A 1 215 ? 8.295 12.034 -21.539 1.00 68.00 215 SER A CA 1
ATOM 1659 C C . SER A 1 215 ? 8.463 11.068 -22.715 1.00 68.00 215 SER A C 1
ATOM 1661 O O . SER A 1 215 ? 7.469 10.698 -23.329 1.00 68.00 215 SER A O 1
ATOM 1663 N N . ALA A 1 216 ? 9.684 10.610 -23.004 1.00 76.12 216 ALA A N 1
ATOM 1664 C CA . ALA A 1 216 ? 9.984 9.675 -24.083 1.00 76.12 216 ALA A CA 1
ATOM 1665 C C . ALA A 1 216 ? 9.408 8.284 -23.787 1.00 76.12 216 ALA A C 1
ATOM 1667 O O . ALA A 1 216 ? 8.766 7.694 -24.657 1.00 76.12 216 ALA A O 1
ATOM 1668 N N . GLU A 1 217 ? 9.539 7.796 -22.545 1.00 80.94 217 GLU A N 1
ATOM 1669 C CA . GLU A 1 217 ? 8.898 6.547 -22.120 1.00 80.94 217 GLU A CA 1
ATOM 1670 C C . GLU A 1 217 ? 7.371 6.633 -22.261 1.00 80.94 217 GLU A C 1
ATOM 1672 O O . GLU A 1 217 ? 6.751 5.721 -22.809 1.00 80.94 217 GLU A O 1
ATOM 1677 N N . ARG A 1 218 ? 6.748 7.744 -21.833 1.00 80.06 218 ARG A N 1
ATOM 1678 C CA . ARG A 1 218 ? 5.294 7.954 -21.966 1.00 80.06 218 ARG A CA 1
ATOM 1679 C C . ARG A 1 218 ? 4.843 8.127 -23.415 1.00 80.06 218 ARG A C 1
ATOM 1681 O O . ARG A 1 218 ? 3.798 7.589 -23.773 1.00 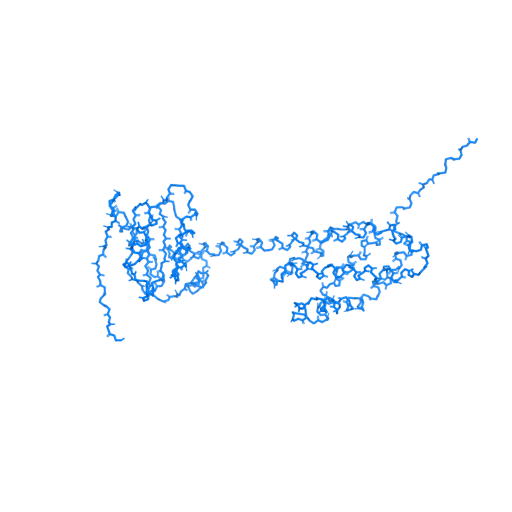80.06 218 ARG A O 1
ATOM 1688 N N . ALA A 1 219 ? 5.600 8.852 -24.236 1.00 79.75 219 ALA A N 1
ATOM 1689 C CA . ALA A 1 219 ? 5.293 9.079 -25.646 1.00 79.75 219 ALA A CA 1
ATOM 1690 C C . ALA A 1 219 ? 5.363 7.778 -26.454 1.00 79.75 219 ALA A C 1
ATOM 1692 O O . ALA A 1 219 ? 4.481 7.507 -27.260 1.00 79.75 219 ALA A O 1
ATOM 1693 N N . LEU A 1 220 ? 6.357 6.927 -26.193 1.00 82.56 220 LEU A N 1
ATOM 1694 C CA . LEU A 1 220 ? 6.428 5.600 -26.803 1.00 82.56 220 LEU A CA 1
ATOM 1695 C C . LEU A 1 220 ? 5.338 4.669 -26.257 1.00 82.56 220 LEU A C 1
ATOM 1697 O O . LEU A 1 220 ? 4.688 3.962 -27.030 1.00 82.56 220 LEU A O 1
ATOM 1701 N N . SER A 1 221 ? 5.055 4.730 -24.953 1.00 85.19 221 SER A N 1
ATOM 1702 C CA . SER A 1 221 ? 3.994 3.923 -24.337 1.00 85.19 221 SER A CA 1
ATOM 1703 C C . SER A 1 221 ? 2.604 4.247 -24.895 1.00 85.19 221 SER A C 1
ATOM 1705 O O . SER A 1 221 ? 1.818 3.326 -25.112 1.00 85.19 221 SER A O 1
ATOM 1707 N N . SER A 1 222 ? 2.292 5.518 -25.186 1.00 83.62 222 SER A N 1
ATOM 1708 C CA . SER A 1 222 ? 1.012 5.907 -25.807 1.00 83.62 222 SER A CA 1
ATOM 1709 C C . SER A 1 222 ? 0.861 5.397 -27.246 1.00 83.62 222 SER A C 1
ATOM 1711 O O . SER A 1 222 ? -0.258 5.243 -27.732 1.00 83.62 222 SER A O 1
ATOM 1713 N N . LEU A 1 223 ? 1.977 5.063 -27.901 1.00 81.56 223 LEU A N 1
ATOM 1714 C CA . LEU A 1 223 ? 2.035 4.407 -29.208 1.00 81.56 223 LEU A CA 1
ATOM 1715 C C . LEU A 1 223 ? 2.076 2.870 -29.103 1.00 81.56 223 LEU A C 1
ATOM 1717 O O . LEU A 1 223 ? 2.231 2.187 -30.116 1.00 81.56 223 LEU A O 1
ATOM 1721 N N . GLY A 1 224 ? 1.948 2.312 -27.893 1.00 84.31 224 GLY A N 1
ATOM 1722 C CA . GLY A 1 224 ? 2.011 0.872 -27.631 1.00 84.31 224 GLY A CA 1
ATOM 1723 C C . GLY A 1 224 ? 3.425 0.284 -27.695 1.00 84.31 224 GLY A C 1
ATOM 1724 O O . GLY A 1 224 ? 3.582 -0.935 -27.773 1.00 84.31 224 GLY A O 1
ATOM 1725 N N . VAL A 1 225 ? 4.457 1.129 -27.675 1.00 87.00 225 VAL A N 1
ATOM 1726 C CA . VAL A 1 225 ? 5.864 0.728 -27.753 1.00 87.00 225 VAL A CA 1
ATOM 1727 C C . VAL A 1 225 ? 6.440 0.663 -26.344 1.00 87.00 225 VAL A C 1
ATOM 1729 O O . VAL A 1 225 ? 6.448 1.652 -25.614 1.00 87.00 225 VAL A O 1
ATOM 1732 N N . ARG A 1 226 ? 6.941 -0.511 -25.950 1.00 90.38 226 ARG A N 1
ATOM 1733 C CA . ARG A 1 226 ? 7.621 -0.673 -24.660 1.00 90.38 226 ARG A CA 1
ATOM 1734 C C . ARG A 1 226 ? 9.036 -0.120 -24.759 1.00 90.38 226 ARG A C 1
ATOM 1736 O O . ARG A 1 226 ? 9.786 -0.493 -25.659 1.00 90.38 226 ARG A O 1
ATOM 1743 N N . SER A 1 227 ? 9.415 0.720 -23.807 1.00 90.56 227 SER A N 1
ATOM 1744 C CA . SER A 1 227 ? 10.774 1.245 -23.698 1.00 90.56 227 SER A CA 1
ATOM 1745 C C . SER A 1 227 ? 11.146 1.487 -22.245 1.00 90.56 227 SER A C 1
ATOM 1747 O O . SER A 1 227 ? 10.259 1.717 -21.427 1.00 90.56 227 SER A O 1
ATOM 1749 N N . VAL A 1 228 ? 12.439 1.489 -21.943 1.00 91.75 228 VAL A N 1
ATOM 1750 C CA . VAL A 1 228 ? 12.968 1.937 -20.651 1.00 91.75 228 VAL A CA 1
ATOM 1751 C C . VAL A 1 228 ? 14.109 2.914 -20.861 1.00 91.75 228 VAL A C 1
ATOM 1753 O O . VAL A 1 228 ? 14.873 2.769 -21.814 1.00 91.75 228 VAL A O 1
ATOM 1756 N N . TRP A 1 229 ? 14.229 3.889 -19.967 1.00 90.12 229 TRP A N 1
ATOM 1757 C CA . TRP A 1 229 ? 15.168 4.994 -20.117 1.00 90.12 229 TRP A CA 1
ATOM 1758 C C . TRP A 1 229 ? 15.999 5.196 -18.852 1.00 90.12 229 TRP A C 1
ATOM 1760 O O . TRP A 1 229 ? 15.522 4.991 -17.734 1.00 90.12 229 TRP A O 1
ATOM 1770 N N . ARG A 1 230 ? 17.259 5.591 -19.033 1.00 88.12 230 ARG A N 1
ATOM 1771 C CA . ARG A 1 230 ? 18.224 5.871 -17.975 1.00 88.12 230 ARG A CA 1
ATOM 1772 C C . ARG A 1 230 ? 18.987 7.151 -18.294 1.00 88.12 230 ARG A C 1
ATOM 1774 O O . ARG A 1 230 ? 19.673 7.235 -19.310 1.00 88.12 230 ARG A O 1
ATOM 1781 N N . SER A 1 231 ? 18.932 8.087 -17.360 1.00 85.94 231 SER A N 1
ATOM 1782 C CA . SER A 1 231 ? 19.691 9.332 -17.414 1.00 85.94 231 SER A CA 1
ATOM 1783 C C . SER A 1 231 ? 21.080 9.147 -16.808 1.00 85.94 231 SER A C 1
ATOM 1785 O O . SER A 1 231 ? 21.233 8.581 -15.722 1.00 85.94 231 SER A O 1
ATOM 1787 N N . GLU A 1 232 ? 22.099 9.648 -17.492 1.00 84.50 232 GLU A N 1
ATOM 1788 C CA . GLU A 1 232 ? 23.493 9.662 -17.050 1.00 84.50 232 GLU A CA 1
ATOM 1789 C C . GLU A 1 232 ? 24.068 11.088 -17.156 1.00 84.50 232 GLU A C 1
ATOM 1791 O O . GLU A 1 232 ? 23.429 11.970 -17.736 1.00 84.50 232 GLU A O 1
ATOM 1796 N N . PRO A 1 233 ? 25.251 11.374 -16.570 1.00 82.19 233 PRO A N 1
ATOM 1797 C CA . PRO A 1 233 ? 25.837 12.714 -16.604 1.00 82.19 233 PRO A CA 1
ATOM 1798 C C . PRO A 1 233 ? 25.950 13.306 -18.012 1.00 82.19 233 PRO A C 1
ATOM 1800 O O . PRO A 1 233 ? 25.591 14.470 -18.190 1.00 82.19 233 PRO A O 1
ATOM 1803 N N . ASP A 1 234 ? 26.351 12.467 -18.974 1.00 82.88 234 ASP A N 1
ATOM 1804 C CA . ASP A 1 234 ? 26.735 12.863 -20.332 1.00 82.88 234 ASP A CA 1
ATOM 1805 C C . ASP A 1 234 ? 25.832 12.265 -21.426 1.00 82.88 234 ASP A C 1
ATOM 1807 O O . ASP A 1 234 ? 26.101 12.452 -22.615 1.00 82.88 234 ASP A O 1
ATOM 1811 N N . SER A 1 235 ? 24.783 11.512 -21.070 1.00 85.88 235 SER A N 1
ATOM 1812 C CA . SER A 1 235 ? 23.863 10.893 -22.036 1.00 85.88 235 SER A CA 1
ATOM 1813 C C . SER A 1 235 ? 22.514 10.513 -21.435 1.00 85.88 235 SER A C 1
ATOM 1815 O O . SER A 1 235 ? 22.446 10.094 -20.285 1.00 85.88 235 SER A O 1
ATOM 1817 N N . GLU A 1 236 ? 21.461 10.548 -22.247 1.00 88.19 236 GLU A N 1
ATOM 1818 C CA . GLU A 1 236 ? 20.232 9.789 -21.987 1.00 88.19 236 GLU A CA 1
ATOM 1819 C C . GLU A 1 236 ? 20.282 8.489 -22.794 1.00 88.19 236 GLU A C 1
ATOM 1821 O O . GLU A 1 236 ? 20.539 8.525 -24.000 1.00 88.19 236 GLU A O 1
ATOM 1826 N N . LEU A 1 237 ? 20.058 7.349 -22.139 1.00 90.56 237 LEU A N 1
ATOM 1827 C CA . LEU A 1 237 ? 20.045 6.027 -22.762 1.00 90.56 237 LEU A CA 1
ATOM 1828 C C . LEU A 1 237 ? 18.630 5.448 -22.742 1.00 90.56 237 LEU A C 1
ATOM 1830 O O . LEU A 1 237 ? 17.997 5.400 -21.692 1.00 90.56 237 LEU A O 1
ATOM 1834 N N . GLY A 1 238 ? 18.148 4.970 -23.882 1.00 91.88 238 GLY A N 1
ATOM 1835 C CA . GLY A 1 238 ? 16.852 4.313 -24.023 1.00 91.88 238 GLY A CA 1
ATOM 1836 C C . GLY A 1 238 ? 17.005 2.924 -24.624 1.00 91.88 238 GLY A C 1
ATOM 1837 O O . GLY A 1 238 ? 17.740 2.756 -25.587 1.00 91.88 238 GLY A O 1
ATOM 1838 N N . LEU A 1 239 ? 16.308 1.927 -24.090 1.00 93.62 239 LEU A N 1
ATOM 1839 C CA . LEU A 1 239 ? 16.144 0.620 -24.720 1.00 93.62 239 LEU A CA 1
ATOM 1840 C C . LEU A 1 239 ? 14.702 0.518 -25.203 1.00 93.62 239 LEU A C 1
ATOM 1842 O O . LEU A 1 239 ? 13.773 0.642 -24.404 1.00 93.62 239 LEU A O 1
ATOM 1846 N N . VAL A 1 240 ? 14.514 0.283 -26.498 1.00 92.75 240 VAL A N 1
ATOM 1847 C CA . VAL A 1 240 ? 13.197 0.244 -27.139 1.00 92.75 240 VAL A CA 1
ATOM 1848 C C . VAL A 1 240 ? 12.933 -1.153 -27.682 1.00 92.75 240 VAL A C 1
ATOM 1850 O O . VAL A 1 240 ? 13.764 -1.715 -28.392 1.00 92.75 240 VAL A O 1
ATOM 1853 N N . VAL A 1 241 ? 11.758 -1.701 -27.368 1.00 93.44 241 VAL A N 1
ATOM 1854 C CA . VAL A 1 241 ? 11.266 -2.952 -27.950 1.00 93.44 241 VAL A CA 1
ATOM 1855 C C . VAL A 1 241 ? 10.562 -2.628 -29.262 1.00 93.44 241 VAL A C 1
ATOM 1857 O O . VAL A 1 241 ? 9.500 -2.002 -29.269 1.00 93.44 241 VAL A O 1
ATOM 1860 N N . LEU A 1 242 ? 11.145 -3.060 -30.374 1.00 88.69 242 LEU A N 1
ATOM 1861 C CA . LEU A 1 242 ? 10.549 -2.925 -31.693 1.00 88.69 242 LEU A CA 1
ATOM 1862 C C . LEU A 1 242 ? 9.373 -3.890 -31.855 1.00 88.69 242 LEU A C 1
ATOM 1864 O O . LEU A 1 242 ? 9.360 -5.010 -31.341 1.00 88.69 242 LEU A O 1
ATOM 1868 N N . THR A 1 243 ? 8.386 -3.455 -32.627 1.00 82.81 243 THR A N 1
ATOM 1869 C CA . THR A 1 243 ? 7.221 -4.261 -33.000 1.00 82.81 243 THR A CA 1
ATOM 1870 C C . THR A 1 243 ? 7.056 -4.240 -34.521 1.00 82.81 243 THR A C 1
ATOM 1872 O O . THR A 1 243 ? 7.585 -3.345 -35.185 1.00 82.81 243 THR A O 1
ATOM 1875 N N . PRO A 1 244 ? 6.296 -5.175 -35.123 1.00 77.06 244 PRO A N 1
ATOM 1876 C CA . PRO A 1 244 ? 6.028 -5.141 -36.564 1.00 77.06 244 PRO A CA 1
ATOM 1877 C C . PRO A 1 244 ? 5.424 -3.809 -37.046 1.00 77.06 244 PRO A C 1
ATOM 1879 O O . PRO A 1 244 ? 5.682 -3.376 -38.168 1.00 77.06 244 PRO A O 1
ATOM 1882 N N . SER A 1 245 ? 4.655 -3.135 -36.183 1.00 74.81 245 SER A N 1
ATOM 1883 C CA . SER A 1 245 ? 4.036 -1.826 -36.427 1.00 74.81 245 SER A CA 1
ATOM 1884 C C . SER A 1 245 ? 4.943 -0.628 -36.097 1.00 74.81 245 SER A C 1
ATOM 1886 O O . SER A 1 245 ? 4.643 0.501 -36.508 1.00 74.81 245 SER A O 1
ATOM 1888 N N . TYR A 1 246 ? 6.053 -0.857 -35.389 1.00 75.12 246 TYR A N 1
ATOM 1889 C CA . TYR A 1 246 ? 7.001 0.163 -34.950 1.00 75.12 246 TYR A CA 1
ATOM 1890 C C . TYR A 1 246 ? 8.448 -0.286 -35.199 1.00 75.12 246 TYR A C 1
ATOM 1892 O O . TYR A 1 246 ? 9.134 -0.816 -34.324 1.00 75.12 246 TYR A O 1
ATOM 1900 N N . ARG A 1 247 ? 8.887 -0.087 -36.448 1.00 76.62 247 ARG A N 1
ATOM 1901 C CA . ARG A 1 247 ? 10.247 -0.373 -36.936 1.00 76.62 247 ARG A CA 1
ATOM 1902 C C . ARG A 1 247 ? 11.190 0.813 -36.699 1.00 76.62 247 ARG A C 1
ATOM 1904 O O . ARG A 1 247 ? 10.723 1.925 -36.449 1.00 76.62 247 ARG A O 1
ATOM 1911 N N . ALA A 1 248 ? 12.496 0.579 -36.850 1.00 69.75 248 ALA A N 1
ATOM 1912 C CA . ALA A 1 248 ? 13.554 1.579 -36.659 1.00 69.75 248 ALA A CA 1
ATOM 1913 C C . ALA A 1 248 ? 13.264 2.920 -37.370 1.00 69.75 248 ALA A C 1
ATOM 1915 O O . ALA A 1 248 ? 13.254 3.954 -36.717 1.00 69.75 248 ALA A O 1
ATOM 1916 N N . ASP A 1 249 ? 12.839 2.904 -38.640 1.00 70.75 249 ASP A N 1
ATOM 1917 C CA . ASP A 1 249 ? 12.546 4.135 -39.404 1.00 70.75 249 ASP A CA 1
ATOM 1918 C C . ASP A 1 249 ? 11.455 5.031 -38.776 1.00 70.75 249 ASP A C 1
ATOM 1920 O O . ASP A 1 249 ? 11.441 6.255 -38.948 1.00 70.75 249 ASP A O 1
ATOM 1924 N N . ARG A 1 250 ? 10.484 4.427 -38.073 1.00 74.06 250 ARG A N 1
ATOM 1925 C CA . ARG A 1 250 ? 9.437 5.167 -37.348 1.00 74.06 250 ARG A CA 1
ATOM 1926 C C . ARG A 1 250 ? 9.954 5.707 -36.023 1.00 74.06 250 ARG A C 1
ATOM 1928 O O . ARG A 1 250 ? 9.598 6.831 -35.671 1.00 74.06 250 ARG A O 1
ATOM 1935 N N . LEU A 1 251 ? 10.775 4.925 -35.323 1.00 74.62 251 LEU A N 1
ATOM 1936 C CA . LEU A 1 251 ? 11.442 5.364 -34.103 1.00 74.62 251 LEU A CA 1
ATOM 1937 C C . LEU A 1 251 ? 12.328 6.578 -34.394 1.00 74.62 251 LEU A C 1
ATOM 1939 O O . LEU A 1 251 ? 12.209 7.577 -33.693 1.00 74.62 251 LEU A O 1
ATOM 1943 N N . ASP A 1 252 ? 13.107 6.543 -35.473 1.00 71.94 252 ASP A N 1
ATOM 1944 C CA . ASP A 1 252 ? 14.007 7.631 -35.858 1.00 71.94 252 ASP A CA 1
ATOM 1945 C C . ASP A 1 252 ? 13.253 8.941 -36.095 1.00 71.94 252 ASP A C 1
ATOM 1947 O O . ASP A 1 252 ? 13.593 9.992 -35.548 1.00 71.94 252 ASP A O 1
ATOM 1951 N N . ARG A 1 253 ? 12.152 8.878 -36.852 1.00 69.69 253 ARG A N 1
ATOM 1952 C CA . ARG A 1 253 ? 11.302 10.047 -37.114 1.00 69.69 253 ARG A CA 1
ATOM 1953 C C . ARG A 1 253 ? 10.676 10.608 -35.839 1.00 69.69 253 ARG A C 1
ATOM 1955 O O . ARG A 1 253 ? 10.524 11.821 -35.718 1.00 69.69 253 ARG A O 1
ATOM 1962 N N . HIS A 1 254 ? 10.299 9.734 -34.910 1.00 73.81 254 HIS A N 1
ATOM 1963 C CA . HIS A 1 254 ? 9.705 10.138 -33.644 1.00 73.81 254 HIS A CA 1
ATOM 1964 C C . HIS A 1 254 ? 10.742 10.768 -32.712 1.00 73.81 254 HIS A C 1
ATOM 1966 O O . HIS A 1 254 ? 10.506 11.865 -32.213 1.00 73.81 254 HIS A O 1
ATOM 1972 N N . LEU A 1 255 ? 11.914 10.147 -32.551 1.00 70.69 255 LEU A N 1
ATOM 1973 C CA . LEU A 1 255 ? 13.023 10.697 -31.769 1.00 70.69 255 LEU A CA 1
ATOM 1974 C C . LEU A 1 255 ? 13.443 12.066 -32.310 1.00 70.69 255 LEU A C 1
ATOM 1976 O O . LEU A 1 255 ? 13.479 13.027 -31.549 1.00 70.69 255 LEU A O 1
ATOM 1980 N N . ALA A 1 256 ? 13.591 12.202 -33.633 1.00 67.88 256 ALA A N 1
ATOM 1981 C CA . ALA A 1 256 ? 13.873 13.486 -34.279 1.00 67.88 256 ALA A CA 1
ATOM 1982 C C . ALA A 1 256 ? 12.840 14.586 -33.970 1.00 67.88 256 ALA A C 1
ATOM 1984 O O . ALA A 1 256 ? 13.164 15.767 -34.082 1.00 67.88 256 ALA A O 1
ATOM 1985 N N . SER A 1 257 ? 11.600 14.221 -33.624 1.00 68.25 257 SER A N 1
ATOM 1986 C CA . SER A 1 257 ? 10.541 15.178 -33.284 1.00 68.25 257 SER A CA 1
ATOM 1987 C C . SER A 1 257 ? 10.527 15.596 -31.810 1.00 68.25 257 SER A C 1
ATOM 1989 O O . SER A 1 257 ? 9.932 16.623 -31.493 1.00 68.25 257 SER A O 1
ATOM 1991 N N . ILE A 1 258 ? 11.177 14.831 -30.923 1.00 66.62 258 ILE A N 1
ATOM 1992 C CA . ILE A 1 258 ? 11.117 15.035 -29.464 1.00 66.62 258 ILE A CA 1
ATOM 1993 C C . ILE A 1 258 ? 12.478 15.321 -28.810 1.00 66.62 258 ILE A C 1
ATOM 1995 O O . ILE A 1 258 ? 12.507 15.737 -27.654 1.00 66.62 258 ILE A O 1
ATOM 1999 N N . THR A 1 259 ? 13.600 15.118 -29.511 1.00 66.69 259 THR A N 1
ATOM 2000 C CA . THR A 1 259 ? 14.953 15.361 -28.981 1.00 66.69 259 THR A CA 1
ATOM 2001 C C . THR A 1 259 ? 15.622 16.571 -29.628 1.00 66.69 259 THR A C 1
ATOM 2003 O O . THR A 1 259 ? 15.702 16.658 -30.854 1.00 66.69 259 THR A O 1
ATOM 2006 N N . SER A 1 260 ? 16.199 17.450 -28.808 1.00 64.06 260 SER A N 1
ATOM 2007 C CA . SER A 1 260 ? 16.980 18.611 -29.253 1.00 64.06 260 SER A CA 1
ATOM 2008 C C . SER A 1 260 ? 18.479 18.369 -29.038 1.00 64.06 260 SER A C 1
ATOM 2010 O O . SER A 1 260 ? 19.050 18.849 -28.068 1.00 64.06 260 SER A O 1
ATOM 2012 N N . GLY A 1 261 ? 19.144 17.592 -29.891 1.00 77.62 261 GLY A N 1
ATOM 2013 C CA . GLY A 1 261 ? 20.577 17.307 -29.727 1.00 77.62 261 GLY A CA 1
ATOM 2014 C C . GLY A 1 261 ? 21.063 16.165 -30.610 1.00 77.62 261 GLY A C 1
ATOM 2015 O O . GLY A 1 261 ? 20.330 15.709 -31.489 1.00 77.62 261 GLY A O 1
ATOM 2016 N N . ARG A 1 262 ? 22.294 15.698 -30.379 1.00 84.00 262 ARG A N 1
ATOM 2017 C CA . ARG A 1 262 ? 22.813 14.506 -31.056 1.00 84.00 262 ARG A CA 1
ATOM 2018 C C . ARG A 1 262 ? 22.084 13.275 -30.540 1.00 84.00 262 ARG A C 1
ATOM 2020 O O . ARG A 1 262 ? 21.891 13.124 -29.332 1.00 84.00 262 ARG A O 1
ATOM 2027 N N . VAL A 1 263 ? 21.721 12.393 -31.463 1.00 84.88 263 VAL A N 1
ATOM 2028 C CA . VAL A 1 263 ? 21.106 11.094 -31.188 1.00 84.88 263 VAL A CA 1
ATOM 2029 C C . VAL A 1 263 ? 21.869 10.037 -31.973 1.00 84.88 263 VAL A C 1
ATOM 2031 O O . VAL A 1 263 ? 22.187 10.236 -33.142 1.00 84.88 263 VAL A O 1
ATOM 2034 N N . GLY A 1 264 ? 22.166 8.921 -31.324 1.00 87.75 264 GLY A N 1
ATOM 2035 C CA . GLY A 1 264 ? 22.698 7.717 -31.940 1.00 87.75 264 GLY A CA 1
ATOM 2036 C C . GLY A 1 264 ? 21.804 6.532 -31.618 1.00 87.75 264 GLY A C 1
ATOM 2037 O O . GLY A 1 264 ? 21.242 6.447 -30.525 1.00 87.75 264 GLY A O 1
ATOM 2038 N N . VAL A 1 265 ? 21.664 5.624 -32.576 1.00 90.00 265 VAL A N 1
ATOM 2039 C CA . VAL A 1 265 ? 20.862 4.404 -32.445 1.00 90.00 265 VAL A CA 1
ATOM 2040 C C . VAL A 1 265 ? 21.763 3.215 -32.762 1.00 90.00 265 VAL A C 1
ATOM 2042 O O . VAL A 1 265 ? 22.568 3.279 -33.691 1.00 90.00 265 VAL A O 1
ATOM 2045 N N . SER A 1 266 ? 21.675 2.159 -31.956 1.00 93.06 266 SER A N 1
ATOM 2046 C CA . SER A 1 266 ? 22.406 0.910 -32.180 1.00 93.06 266 SER A CA 1
ATOM 2047 C C . SER A 1 266 ? 21.873 0.151 -33.397 1.00 93.06 266 SER A C 1
ATOM 2049 O O . SER A 1 266 ? 20.793 0.442 -33.915 1.00 93.06 266 SER A O 1
ATOM 2051 N N . GLU A 1 267 ? 22.577 -0.907 -33.795 1.00 91.56 267 GLU A N 1
ATOM 2052 C CA . GLU A 1 267 ? 21.966 -1.917 -34.659 1.00 91.56 267 GLU A CA 1
ATOM 2053 C C . GLU A 1 267 ? 20.818 -2.630 -33.921 1.00 91.56 267 GLU A C 1
ATOM 2055 O O . GLU A 1 267 ? 20.728 -2.598 -32.686 1.00 91.56 267 GLU A O 1
ATOM 2060 N N . VAL A 1 268 ? 19.915 -3.256 -34.682 1.00 92.88 268 VAL A N 1
ATOM 2061 C CA . VAL A 1 268 ? 18.837 -4.079 -34.116 1.00 92.88 268 VAL A CA 1
ATOM 2062 C C . VAL A 1 268 ? 19.433 -5.375 -33.572 1.00 92.88 268 VAL A C 1
ATOM 2064 O O . VAL A 1 268 ? 20.218 -6.026 -34.257 1.00 92.88 268 VAL A O 1
ATOM 2067 N N . PHE A 1 269 ? 19.026 -5.778 -32.370 1.00 93.94 269 PHE A N 1
ATOM 2068 C CA . PHE A 1 269 ? 19.490 -7.009 -31.727 1.00 93.94 269 PHE A CA 1
ATOM 2069 C C . PHE A 1 269 ? 18.339 -7.794 -31.087 1.00 93.94 269 PHE A C 1
ATOM 2071 O O . PHE A 1 269 ? 17.274 -7.242 -30.830 1.00 93.94 269 PHE A O 1
ATOM 2078 N N . GLU A 1 270 ? 18.546 -9.093 -30.845 1.00 92.12 270 GLU A N 1
ATOM 2079 C CA . GLU A 1 270 ? 17.457 -10.026 -30.498 1.00 92.12 270 GLU A CA 1
ATOM 2080 C C . GLU A 1 270 ? 17.360 -10.401 -29.010 1.00 92.12 270 GLU A C 1
ATOM 2082 O O . GLU A 1 270 ? 16.339 -10.904 -28.541 1.00 92.12 270 GLU A O 1
ATOM 2087 N N . SER A 1 271 ? 18.433 -10.194 -28.248 1.00 90.75 271 SER A N 1
ATOM 2088 C CA . SER A 1 271 ? 18.522 -10.613 -26.847 1.00 90.75 271 SER A CA 1
ATOM 2089 C C . SER A 1 271 ? 18.837 -9.434 -25.952 1.00 90.75 271 SER A C 1
ATOM 2091 O O . SER A 1 271 ? 19.806 -8.711 -26.184 1.00 90.75 271 SER A O 1
ATOM 2093 N N . ILE A 1 272 ? 18.078 -9.292 -24.866 1.00 90.12 272 ILE A N 1
ATOM 2094 C CA . ILE A 1 272 ? 18.262 -8.201 -23.907 1.00 90.12 272 ILE A CA 1
ATOM 2095 C C . ILE A 1 272 ? 19.667 -8.223 -23.252 1.00 90.12 272 ILE A C 1
ATOM 2097 O O . ILE A 1 272 ? 20.143 -7.193 -22.777 1.00 90.12 272 ILE A O 1
ATOM 2101 N N . VAL A 1 273 ? 20.383 -9.359 -23.302 1.00 89.81 273 VAL A N 1
ATOM 2102 C CA . VAL A 1 273 ? 21.794 -9.487 -22.867 1.00 89.81 273 VAL A CA 1
ATOM 2103 C C . VAL A 1 273 ? 22.737 -8.593 -23.666 1.00 89.81 273 VAL A C 1
ATOM 2105 O O . VAL A 1 273 ? 23.725 -8.117 -23.119 1.00 89.81 273 VAL A O 1
ATOM 2108 N N . ALA A 1 274 ? 22.447 -8.343 -24.945 1.00 91.50 274 ALA A N 1
ATOM 2109 C CA . ALA A 1 274 ? 23.315 -7.555 -25.819 1.00 91.50 274 ALA A CA 1
ATOM 2110 C C . ALA A 1 274 ? 23.214 -6.038 -25.567 1.00 91.50 274 ALA A C 1
ATOM 2112 O O . ALA A 1 274 ? 23.923 -5.260 -26.208 1.00 91.50 274 ALA A O 1
ATOM 2113 N N . THR A 1 275 ? 22.385 -5.605 -24.607 1.00 94.19 275 THR A N 1
ATOM 2114 C CA . THR A 1 275 ? 22.181 -4.184 -24.283 1.00 94.19 275 THR A CA 1
ATOM 2115 C C . THR A 1 275 ? 23.489 -3.419 -24.031 1.00 94.19 275 THR A C 1
ATOM 2117 O O . THR A 1 275 ? 23.646 -2.360 -24.632 1.00 94.19 275 THR A O 1
ATOM 2120 N N . PRO A 1 276 ? 24.474 -3.912 -23.253 1.00 93.00 276 PRO A N 1
ATOM 2121 C CA . PRO A 1 276 ? 25.720 -3.173 -23.017 1.00 93.00 276 PRO A CA 1
ATOM 2122 C C . PRO A 1 276 ? 26.537 -2.941 -24.296 1.00 93.00 276 PRO A C 1
ATOM 2124 O O . PRO A 1 276 ? 27.119 -1.875 -24.487 1.00 93.00 276 PRO A O 1
ATOM 2127 N N . GLN A 1 277 ? 26.550 -3.915 -25.212 1.00 93.50 277 GLN A N 1
ATOM 2128 C CA . GLN A 1 277 ? 27.206 -3.766 -26.511 1.00 93.50 277 GLN A CA 1
ATOM 2129 C C . GLN A 1 277 ? 26.469 -2.739 -27.382 1.00 93.50 277 GLN A C 1
ATOM 2131 O O . GLN A 1 277 ? 27.100 -1.863 -27.976 1.00 93.50 277 GLN A O 1
ATOM 2136 N N . ALA A 1 278 ? 25.138 -2.808 -27.410 1.00 94.38 278 ALA A N 1
ATOM 2137 C CA . ALA A 1 278 ? 24.294 -1.859 -28.127 1.00 94.38 278 ALA A CA 1
ATOM 2138 C C . ALA A 1 278 ? 24.408 -0.425 -27.566 1.00 94.38 278 ALA A C 1
ATOM 2140 O O . ALA A 1 278 ? 24.360 0.535 -28.331 1.00 94.38 278 ALA A O 1
ATOM 2141 N N . VAL A 1 279 ? 24.647 -0.256 -26.259 1.00 94.31 279 VAL A N 1
ATOM 2142 C CA . VAL A 1 279 ? 24.957 1.049 -25.644 1.00 94.31 279 VAL A CA 1
ATOM 2143 C C . VAL A 1 279 ? 26.230 1.646 -26.220 1.00 94.31 279 VAL A C 1
ATOM 2145 O O . VAL A 1 279 ? 26.231 2.818 -26.597 1.00 94.31 279 VAL A O 1
ATOM 2148 N N . THR A 1 280 ? 27.301 0.857 -26.325 1.00 94.25 280 THR A N 1
ATOM 2149 C CA . THR A 1 280 ? 28.550 1.319 -26.943 1.00 94.25 280 THR A CA 1
ATOM 2150 C C . THR A 1 280 ? 28.308 1.763 -28.385 1.00 94.25 280 THR A C 1
ATOM 2152 O O . THR A 1 280 ? 28.710 2.865 -28.748 1.00 94.25 280 THR A O 1
ATOM 2155 N N . GLN A 1 281 ? 27.576 0.968 -29.176 1.00 94.06 281 GLN A N 1
ATOM 2156 C CA . GLN A 1 281 ? 27.221 1.323 -30.556 1.00 94.06 281 GLN A CA 1
ATOM 2157 C C . GLN A 1 281 ? 26.435 2.640 -30.634 1.00 94.06 281 GLN A C 1
ATOM 2159 O O . GLN A 1 281 ? 26.802 3.534 -31.396 1.00 94.06 281 GLN A O 1
ATOM 2164 N N . ALA A 1 282 ? 25.381 2.783 -29.825 1.00 91.50 282 ALA A N 1
ATOM 2165 C CA . ALA A 1 282 ? 24.532 3.970 -29.822 1.00 91.50 282 ALA A CA 1
ATOM 2166 C C . ALA A 1 282 ? 25.311 5.231 -29.414 1.00 91.50 282 ALA A C 1
ATOM 2168 O O . ALA A 1 282 ? 25.151 6.281 -30.034 1.00 91.50 282 ALA A O 1
ATOM 2169 N N . ARG A 1 283 ? 26.203 5.135 -28.417 1.00 92.06 283 ARG A N 1
ATOM 2170 C CA . ARG A 1 283 ? 27.075 6.249 -28.014 1.00 92.06 283 ARG A CA 1
ATOM 2171 C C . ARG A 1 283 ? 28.060 6.631 -29.113 1.00 92.06 283 ARG A C 1
ATOM 2173 O O . ARG A 1 283 ? 28.152 7.808 -29.438 1.00 92.06 283 ARG A O 1
ATOM 2180 N N . THR A 1 284 ? 28.732 5.660 -29.733 1.00 93.06 284 THR A N 1
ATOM 2181 C CA . THR A 1 284 ? 29.634 5.929 -30.862 1.00 93.06 284 THR A CA 1
ATOM 2182 C C . THR A 1 284 ? 28.895 6.606 -32.018 1.00 93.06 284 THR A C 1
ATOM 2184 O O . THR A 1 284 ? 29.392 7.590 -32.559 1.00 93.06 284 THR A O 1
ATOM 2187 N N . ALA A 1 285 ? 27.689 6.140 -32.360 1.00 89.25 285 ALA A N 1
ATOM 2188 C CA . ALA A 1 285 ? 26.860 6.760 -33.392 1.00 89.25 285 ALA A CA 1
ATOM 2189 C C . ALA A 1 285 ? 26.461 8.202 -33.030 1.00 89.25 285 ALA A C 1
ATOM 2191 O O . ALA A 1 285 ? 26.510 9.090 -33.880 1.00 89.25 285 ALA A O 1
ATOM 2192 N N . ARG A 1 286 ? 26.117 8.450 -31.761 1.00 88.94 286 ARG A N 1
ATOM 2193 C CA . ARG A 1 286 ? 25.775 9.784 -31.256 1.00 88.94 286 ARG A CA 1
ATOM 2194 C C . ARG A 1 286 ? 26.971 10.731 -31.313 1.00 88.94 286 ARG A C 1
ATOM 2196 O O . ARG A 1 286 ? 26.827 11.865 -31.755 1.00 88.94 286 ARG A O 1
ATOM 2203 N N . ASP A 1 287 ? 28.137 10.281 -30.865 1.00 88.69 287 ASP A N 1
ATOM 2204 C CA . ASP A 1 287 ? 29.345 11.106 -30.807 1.00 88.69 287 ASP A CA 1
ATOM 2205 C C . ASP A 1 287 ? 29.893 11.402 -32.216 1.00 88.69 287 ASP A C 1
ATOM 2207 O O . ASP A 1 287 ? 30.484 12.459 -32.438 1.00 88.69 287 ASP A O 1
ATOM 2211 N N . ALA A 1 288 ? 29.631 10.514 -33.184 1.00 86.25 288 ALA A N 1
ATOM 2212 C CA . ALA A 1 288 ? 29.913 10.721 -34.603 1.00 86.25 288 ALA A CA 1
ATOM 2213 C C . ALA A 1 288 ? 28.920 11.670 -35.306 1.00 86.25 288 ALA A C 1
ATOM 2215 O O . ALA A 1 288 ? 29.213 12.152 -36.403 1.00 86.25 288 ALA A O 1
ATOM 2216 N N . ALA A 1 289 ? 27.756 11.957 -34.711 1.00 76.62 289 ALA A N 1
ATOM 2217 C CA . ALA A 1 289 ? 26.836 12.956 -35.239 1.00 76.62 289 ALA A CA 1
ATOM 2218 C C . ALA A 1 289 ? 27.391 14.364 -34.958 1.00 76.62 289 ALA A C 1
ATOM 2220 O O . ALA A 1 289 ? 27.655 14.735 -33.813 1.00 76.62 289 ALA A O 1
ATOM 2221 N N . ALA A 1 290 ? 27.565 15.184 -35.998 1.00 59.53 290 ALA A N 1
ATOM 2222 C CA . ALA A 1 290 ? 27.968 16.580 -35.827 1.00 59.53 290 ALA A CA 1
ATOM 2223 C C . ALA A 1 290 ? 26.929 17.338 -34.979 1.00 59.53 290 ALA A C 1
ATOM 2225 O O . ALA A 1 290 ? 25.725 17.109 -35.119 1.00 59.53 290 ALA A O 1
ATOM 2226 N N . ILE A 1 291 ? 27.383 18.269 -34.131 1.00 50.84 291 ILE A N 1
ATOM 2227 C CA . ILE A 1 291 ? 26.511 19.164 -33.352 1.00 50.84 291 ILE A CA 1
ATOM 2228 C C . ILE A 1 291 ? 25.596 19.915 -34.335 1.00 50.84 291 ILE A C 1
ATOM 2230 O O . ILE A 1 291 ? 26.070 20.691 -35.159 1.00 50.84 291 ILE A O 1
ATOM 2234 N N . GLY A 1 292 ? 24.288 19.642 -34.288 1.00 48.75 292 GLY A N 1
ATOM 2235 C CA . GLY A 1 292 ? 23.296 20.218 -35.209 1.00 48.75 292 GLY A CA 1
ATOM 2236 C C . GLY A 1 292 ? 23.068 19.450 -36.521 1.00 48.75 292 GLY A C 1
ATOM 2237 O O . GLY A 1 292 ? 22.203 19.840 -37.305 1.00 48.75 292 GLY A O 1
ATOM 2238 N N . SER A 1 293 ? 23.774 18.342 -36.763 1.00 41.44 293 SER A N 1
ATOM 2239 C CA . SER A 1 293 ? 23.479 17.417 -37.863 1.00 41.44 293 SER A CA 1
ATOM 2240 C C . SER A 1 293 ? 22.580 16.286 -37.367 1.00 41.44 293 SER A C 1
ATOM 2242 O O . SER A 1 293 ? 22.789 15.739 -36.286 1.00 41.44 293 SER A O 1
ATOM 2244 N N . LYS A 1 294 ? 21.530 15.977 -38.132 1.00 43.69 294 LYS A N 1
ATOM 2245 C CA . LYS A 1 294 ? 20.435 15.161 -37.613 1.00 43.69 294 LYS A CA 1
ATOM 2246 C C . LYS A 1 294 ? 20.773 13.673 -37.485 1.00 43.69 294 LYS A C 1
ATOM 2248 O O . LYS A 1 294 ? 20.171 13.072 -36.616 1.00 43.69 294 LYS A O 1
ATOM 2253 N N . TRP A 1 295 ? 21.670 13.069 -38.276 1.00 48.16 295 TRP A N 1
ATOM 2254 C CA . TRP A 1 295 ? 21.816 11.599 -38.285 1.00 48.16 295 TRP A CA 1
ATOM 2255 C C . TRP A 1 295 ? 23.135 11.094 -38.896 1.00 48.16 295 TRP A C 1
ATOM 2257 O O . TRP A 1 295 ? 23.535 11.570 -39.956 1.00 48.16 295 TRP A O 1
ATOM 2267 N N . CYS A 1 296 ? 23.705 10.039 -38.296 1.00 38.28 296 CYS A N 1
ATOM 2268 C CA . CYS A 1 296 ? 24.604 9.067 -38.933 1.00 38.28 296 CYS A CA 1
ATOM 2269 C C . CYS A 1 296 ? 24.064 7.655 -38.638 1.00 38.28 296 CYS A C 1
ATOM 2271 O O . CYS A 1 296 ? 24.150 7.186 -37.506 1.00 38.28 296 CYS A O 1
ATOM 2273 N N . SER A 1 297 ? 23.482 6.982 -39.636 1.00 46.31 297 SER A N 1
ATOM 2274 C CA . SER A 1 297 ? 23.119 5.564 -39.523 1.00 46.31 297 SER A CA 1
ATOM 2275 C C . SER A 1 297 ? 24.322 4.708 -39.924 1.00 46.31 297 SER A C 1
ATOM 2277 O O . SER A 1 297 ? 24.765 4.730 -41.071 1.00 46.31 297 SER A O 1
ATOM 2279 N N . GLY A 1 298 ? 24.880 3.959 -38.973 1.00 41.03 298 GLY A N 1
ATOM 2280 C CA . GLY A 1 298 ? 25.834 2.893 -39.268 1.00 41.03 298 GLY A CA 1
ATOM 2281 C C . GLY A 1 298 ? 25.076 1.710 -39.858 1.00 41.03 298 GLY A C 1
ATOM 2282 O O . GLY A 1 298 ? 24.576 0.870 -39.120 1.00 41.03 298 GLY A O 1
ATOM 2283 N N . SER A 1 299 ? 24.894 1.682 -41.179 1.00 37.38 299 SER A N 1
ATOM 2284 C CA . SER A 1 299 ? 24.157 0.609 -41.839 1.00 37.38 299 SER A CA 1
ATOM 2285 C C . SER A 1 299 ? 25.059 -0.587 -42.157 1.00 37.38 299 SER A C 1
ATOM 2287 O O . SER A 1 299 ? 25.746 -0.593 -43.179 1.00 37.38 299 SER A O 1
ATOM 2289 N N . THR A 1 300 ? 24.939 -1.651 -41.370 1.00 38.19 300 THR A N 1
ATOM 2290 C CA . THR A 1 300 ? 25.112 -3.026 -41.853 1.00 38.19 300 THR A CA 1
ATOM 2291 C C . THR A 1 300 ? 23.789 -3.757 -41.639 1.00 38.19 300 THR A C 1
ATOM 2293 O O . THR A 1 300 ? 23.43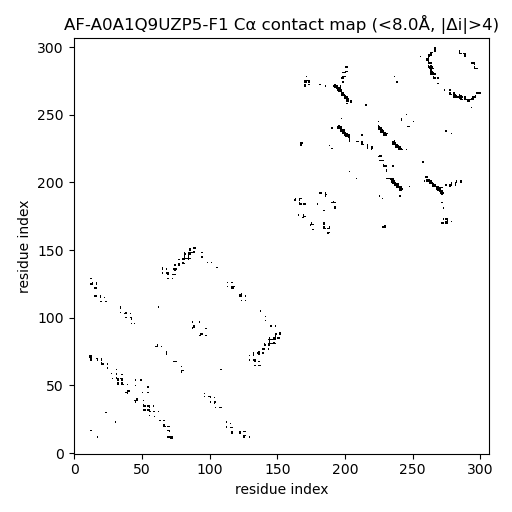8 -4.164 -40.540 1.00 38.19 300 THR A O 1
ATOM 2296 N N . ARG A 1 301 ? 22.975 -3.837 -42.700 1.00 34.59 301 ARG A N 1
ATOM 2297 C CA . ARG A 1 301 ? 21.652 -4.487 -42.676 1.00 34.59 301 ARG A CA 1
ATOM 2298 C C . ARG A 1 301 ? 21.809 -6.008 -42.525 1.00 34.59 301 ARG A C 1
ATOM 2300 O O . ARG A 1 301 ? 22.430 -6.603 -43.406 1.00 34.59 301 ARG A O 1
ATOM 2307 N N . PRO A 1 302 ? 21.155 -6.675 -41.559 1.00 31.48 302 PRO A N 1
ATOM 2308 C CA . PRO A 1 302 ? 20.832 -8.084 -41.711 1.00 31.48 302 PRO A CA 1
ATOM 2309 C C . PRO A 1 302 ? 19.609 -8.215 -42.630 1.00 31.48 302 PRO A C 1
ATOM 2311 O O . PRO A 1 302 ? 18.603 -7.515 -42.473 1.00 31.48 302 PRO A O 1
ATOM 2314 N N . ALA A 1 303 ? 19.708 -9.092 -43.626 1.00 32.34 303 ALA A N 1
ATOM 2315 C CA . ALA A 1 303 ? 18.580 -9.481 -44.460 1.00 32.34 303 ALA A CA 1
ATOM 2316 C C . ALA A 1 303 ? 17.565 -10.261 -43.611 1.00 32.34 303 ALA A C 1
ATOM 2318 O O . ALA A 1 303 ? 17.916 -11.245 -42.963 1.00 32.34 303 ALA A O 1
ATOM 2319 N N . TRP A 1 304 ? 16.309 -9.818 -43.617 1.00 32.59 304 TRP A N 1
ATOM 2320 C CA . TRP A 1 304 ? 15.204 -10.551 -43.004 1.00 32.59 304 TRP A CA 1
ATOM 2321 C C . TRP A 1 304 ? 14.962 -11.849 -43.784 1.00 32.59 304 TRP A C 1
ATOM 2323 O O . TRP A 1 304 ? 14.804 -11.777 -45.006 1.00 32.59 304 TRP A O 1
ATOM 2333 N N . PRO A 1 305 ? 14.883 -13.021 -43.134 1.00 31.02 305 PRO A N 1
ATOM 2334 C CA . PRO A 1 305 ? 14.393 -14.209 -43.804 1.00 31.02 305 PRO A CA 1
ATOM 2335 C C . PRO A 1 305 ? 12.879 -14.073 -43.985 1.00 31.02 305 PRO A C 1
ATOM 2337 O O . PRO A 1 305 ? 12.125 -13.910 -43.027 1.00 31.02 305 PRO A O 1
ATOM 2340 N N . HIS A 1 306 ? 12.441 -14.108 -45.240 1.00 33.75 306 HIS A N 1
ATOM 2341 C CA . HIS A 1 306 ? 11.047 -14.341 -45.584 1.00 33.75 306 HIS A CA 1
ATOM 2342 C C . HIS A 1 306 ? 10.706 -15.802 -45.291 1.00 33.75 306 HIS A C 1
ATOM 2344 O O . HIS A 1 306 ? 11.284 -16.680 -45.930 1.00 33.75 306 HIS A O 1
ATOM 2350 N N . SER A 1 307 ? 9.773 -16.047 -44.368 1.00 36.03 307 SER A N 1
ATOM 2351 C CA . SER A 1 307 ? 8.761 -17.122 -44.390 1.00 36.03 307 SER A CA 1
ATOM 2352 C C . SER A 1 307 ? 7.775 -16.904 -43.248 1.00 36.03 307 SER A C 1
ATOM 2354 O O . SER A 1 307 ? 8.236 -16.868 -42.087 1.00 36.03 307 SER A O 1
#

Nearest PDB structures (foldseek):
  3onq-assembly3_D  TM=7.926E-01  e=9.601E-03  Bifidobacterium adolescentis ATCC 15703
  9f80-assembly1_A  TM=7.435E-01  e=7.152E-03  Mycobacterium tuberculosis H37Rv
  4zva-assembly1_B  TM=6.998E-01  e=5.901E-02  Escherichia coli K-12
  4zvb-assembly2_D  TM=6.609E-01  e=5.619E-02  Escherichia coli K-12
  6bk8-assembly1_B  TM=4.630E-01  e=2.123E+00  Saccharomyces cerevisiae S288C

Sequence (307 aa):
MSQQTAMTTETGTDARVVAACEALLDDLDRLTLDMARQIREDESYYREYMTDQQLADSIRPNVISGLQNVIQNEPNRPTVARRTGRQRAAHGVPLATVMHAYRVGTLRLWQELVRQCGSDPHVSQALLTSASVLWNSFDLSSQALTTAYRDVETEQLFRDSRLREAALASLFSGITTNGRGLADVAAALRLPTVGLFVVVASDPQAMDRSRLSVSAERALSSLGVRSVWRSEPDSELGLVVLTPSYRADRLDRHLASITSGRVGVSEVFESIVATPQAVTQARTARDAAAIGSKWCSGSTRPAWPHS

Solvent-accessible surface area (backbone atoms only — not comparable to full-atom values): 16882 Å² total; per-residue (Å²): 142,81,84,80,74,81,81,76,76,77,89,63,54,51,68,65,56,36,50,37,40,50,57,47,62,76,43,36,70,61,52,28,38,55,46,25,44,52,38,32,70,77,34,63,69,47,52,78,73,39,56,49,65,59,41,13,64,67,45,38,64,51,53,53,52,54,43,48,28,47,53,67,62,43,76,65,82,45,58,59,32,24,51,50,18,34,53,37,39,75,71,66,53,54,66,68,61,54,52,49,43,48,53,52,45,54,54,51,52,49,53,52,51,52,59,62,46,50,86,47,66,70,47,46,53,47,47,59,68,48,41,62,57,47,51,52,34,52,49,53,26,52,50,36,14,52,51,33,19,51,52,44,51,50,50,49,53,51,50,52,50,50,51,40,50,52,32,52,52,26,47,58,66,60,49,71,85,76,86,63,53,72,66,56,38,23,57,68,68,73,43,70,64,63,51,49,32,36,24,37,22,30,53,56,66,91,79,60,74,64,60,52,48,55,43,53,38,48,57,36,44,77,72,74,32,57,52,52,64,48,77,48,95,78,28,33,38,33,44,37,48,49,46,97,93,43,46,69,77,56,51,51,58,50,48,65,72,74,55,93,64,29,45,8,59,24,68,81,42,51,45,57,83,51,36,31,62,26,43,53,44,2,44,54,27,16,71,70,22,50,91,90,41,85,73,52,83,86,83,78,81,79,82,80,82,89,128

Mean predicted aligned error: 11.46 Å

Secondary structure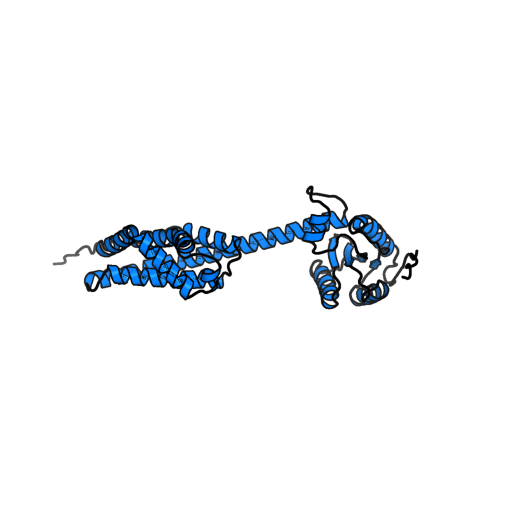 (DSSP, 8-state):
-----------S--HHHHHHHHHHHHTHHHHHHHHHHHHHHH-HHHHHH--HHHHHHHHHHHHHHHHHHHHHTS----HHHHHHHHHHHHTT--HHHHHHHHHHHHHHHHHHHHHHHTT-HHHHHHHHHHHHHHHHHHHHHHHHHHHHHHHHHHHHHHHHHHHHHHHHHHHHH---SSS--HHHHHHHHT--SEEEEEEEEEPPPSS-HHHHHHHHHHHHHHTT--EEEEE-SS-EEEEEE-BTTB-HHHHHHHHHHH--S-EEEPPPEEEGGGHHHHHHHHHHHHHHS-TT--------PPPPPP-